Protein 3IGR (pdb70)

Sequence (358 aa):
DVSFEFEHYQVRLIKSSDAVTIANYFRNRHHLAPWEPKRSHAFFTPEGWKQRLLQLVELHKHNLAFYFVVVDKNEHKIIGTVSYSNITRFPFFHAGHVGYSLDSEYQGKGIRRAVNVTIDWFKAQNLHRRIAAYIPRNEKSAKVLAALGFVKEGEAKKYLYINGAWEDHILTSKINDDWKPDVSFEFEHYQVRLIKSSDAVTIANYFRNRHHLAPWEPKRSHAFFTPEGWKQRLLQLVELHKHNLAFYFVVVDKNEHKIIGTVSYSNIITRFPFHAGHVGYSLDSEYQGKGIRRAVNVTIDWFKAQNLHRRIAAYIPRNEKSAKVLAALGFVKEGEAKKYLYINGAWEDHILTSKINDDWKP

Structure (mmCIF, N/CA/C/O backbone):
data_3IGR
#
_entry.id   3IGR
#
_cell.length_a   63.504
_cell.length_b   107.173
_cell.length_c   145.719
_cell.angle_alpha   90.000
_cell.angle_beta   90.000
_cell.angle_gamma   90.000
#
_symmetry.space_group_name_H-M   'C 2 2 21'
#
loop_
_entity.id
_entity.type
_entity.pdbx_description
1 polymer 'Ribosomal-protein-S5-alanine N-acetyltransferase'
2 non-polymer 'SODIUM ION'
3 non-polymer GLYCEROL
4 water water
#
loop_
_atom_site.group_PDB
_atom_site.id
_atom_site.type_symbol
_atom_site.label_atom_id
_atom_site.label_alt_id
_atom_site.label_comp_id
_atom_site.label_asym_id
_atom_site.label_entity_id
_atom_site.label_seq_id
_atom_site.pdbx_PDB_ins_code
_atom_site.Cartn_x
_atom_site.Cartn_y
_atom_site.Cartn_z
_atom_site.occupancy
_atom_site.B_iso_or_equiv
_atom_site.auth_seq_id
_atom_site.auth_comp_id
_atom_site.auth_asym_id
_atom_site.auth_atom_id
_atom_site.pdbx_PDB_model_num
ATOM 1 N N . ASP A 1 2 ? 14.843 -3.507 16.191 1.00 15.47 2 ASP A N 1
ATOM 2 C CA . ASP A 1 2 ? 13.856 -2.481 16.633 1.00 15.51 2 ASP A CA 1
ATOM 3 C C . ASP A 1 2 ? 14.188 -1.062 16.156 1.00 15.28 2 ASP A C 1
ATOM 4 O O . ASP A 1 2 ? 14.953 -0.856 15.208 1.00 15.52 2 ASP A O 1
ATOM 9 N N . VAL A 1 3 ? 13.586 -0.100 16.848 1.00 14.82 3 VAL A N 1
ATOM 10 C CA . VAL A 1 3 ? 13.703 1.330 16.593 1.00 14.20 3 VAL A CA 1
ATOM 11 C C . VAL A 1 3 ? 15.100 1.829 16.909 1.00 13.95 3 VAL A C 1
ATOM 12 O O . VAL A 1 3 ? 15.643 1.527 17.973 1.00 14.0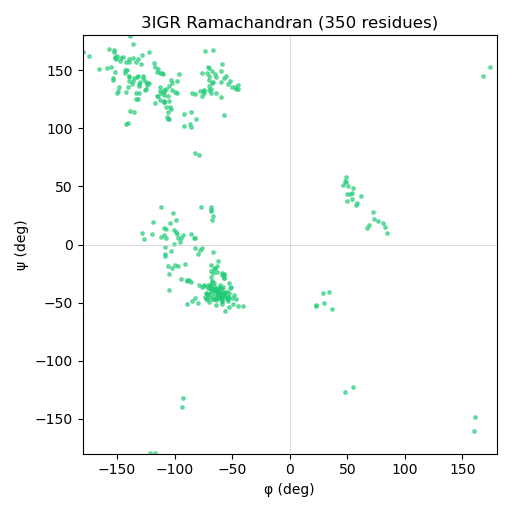0 3 VAL A O 1
ATOM 16 N N . SER A 1 4 ? 15.667 2.622 16.008 1.00 13.06 4 SER A N 1
ATOM 17 C CA . SER A 1 4 ? 17.046 3.032 16.162 1.00 12.69 4 SER A CA 1
ATOM 18 C C . SER A 1 4 ? 17.288 4.398 15.550 1.00 12.44 4 SER A C 1
ATOM 19 O O . SER A 1 4 ? 16.900 4.647 14.409 1.00 12.39 4 SER A O 1
ATOM 22 N N . PHE A 1 5 ? 17.921 5.288 16.307 1.00 11.37 5 PHE A N 1
ATOM 23 C CA . PHE A 1 5 ? 18.319 6.569 15.751 1.00 11.53 5 PHE A CA 1
ATOM 24 C C . PHE A 1 5 ? 19.813 6.791 15.917 1.00 11.31 5 PHE A C 1
ATOM 25 O O . PHE A 1 5 ? 20.396 6.494 16.961 1.00 11.01 5 PHE A O 1
ATOM 33 N N . GLU A 1 6 ? 20.437 7.308 14.870 1.00 11.60 6 GLU A N 1
ATOM 34 C CA . GLU A 1 6 ? 21.864 7.555 14.922 1.00 12.04 6 GLU A CA 1
ATOM 35 C C . GLU A 1 6 ? 22.161 9.002 14.563 1.00 12.09 6 GLU A C 1
ATOM 36 O O . GLU A 1 6 ? 21.511 9.576 13.704 1.00 11.69 6 GLU A O 1
ATOM 42 N N . PHE A 1 7 ? 23.113 9.592 15.276 1.00 11.59 7 PHE A N 1
ATOM 43 C CA . PHE A 1 7 ? 23.631 10.910 14.949 1.00 11.31 7 PHE A CA 1
ATOM 44 C C . PHE A 1 7 ? 25.042 10.947 15.502 1.00 11.22 7 PHE A C 1
ATOM 45 O O . PHE A 1 7 ? 25.308 10.375 16.571 1.00 10.17 7 PHE A O 1
ATOM 53 N N . GLU A 1 8 ? 25.929 11.610 14.763 1.00 11.17 8 GLU A N 1
ATOM 54 C CA . GLU A 1 8 ? 27.345 11.675 15.094 1.00 11.88 8 GLU A CA 1
ATOM 55 C C . GLU A 1 8 ? 27.883 10.281 15.413 1.00 11.65 8 GLU A C 1
ATOM 56 O O . GLU A 1 8 ? 27.692 9.376 14.607 1.00 11.86 8 GLU A O 1
ATOM 62 N N . HIS A 1 9 ? 28.536 10.099 16.563 1.00 11.60 9 HIS A N 1
ATOM 63 C CA . HIS A 1 9 ? 28.982 8.759 16.983 1.00 11.44 9 HIS A CA 1
ATOM 64 C C . HIS A 1 9 ? 28.076 8.112 18.055 1.00 11.29 9 HIS A C 1
ATOM 65 O O . HIS A 1 9 ? 28.513 7.263 18.842 1.00 11.57 9 HIS A O 1
ATOM 72 N N . TYR A 1 10 ? 26.806 8.507 18.054 1.00 11.18 10 TYR A N 1
ATOM 73 C CA . TYR A 1 10 ? 25.812 8.019 19.021 1.00 10.68 10 TYR A CA 1
ATOM 74 C C . TYR A 1 10 ? 24.668 7.243 18.368 1.00 11.18 10 TYR A C 1
ATOM 75 O O . TYR A 1 10 ? 24.349 7.452 17.192 1.00 10.53 10 TYR A O 1
ATOM 84 N N . GLN A 1 11 ? 24.077 6.336 19.140 1.00 10.88 11 GLN A N 1
ATOM 85 C CA . GLN A 1 11 ? 22.889 5.588 18.728 1.00 11.19 11 GLN A CA 1
ATOM 86 C C . GLN A 1 11 ? 21.868 5.595 19.866 1.00 10.67 11 GLN A C 1
ATOM 87 O O . GLN A 1 11 ? 22.222 5.319 21.011 1.00 10.31 11 GLN A O 1
ATOM 93 N N . VAL A 1 12 ? 20.622 5.937 19.542 1.00 10.08 12 VAL A N 1
ATOM 94 C CA . VAL A 1 12 ? 19.509 5.884 20.487 1.00 9.33 12 VAL A CA 1
ATOM 95 C C . VAL A 1 12 ? 18.644 4.724 20.029 1.00 9.73 12 VAL A C 1
ATOM 96 O O . VAL A 1 12 ? 18.203 4.676 18.873 1.00 10.04 12 VAL A O 1
ATOM 100 N N . ARG A 1 13 ? 18.421 3.773 20.928 1.00 9.33 13 ARG A N 1
ATOM 101 C CA . ARG A 1 13 ? 17.704 2.562 20.581 1.00 8.81 13 ARG A CA 1
ATOM 102 C C . ARG A 1 13 ? 17.033 2.048 21.824 1.00 8.41 13 ARG A C 1
ATOM 103 O O . ARG A 1 13 ? 17.330 2.509 22.925 1.00 8.66 13 ARG A O 1
ATOM 111 N N . LEU A 1 14 ? 16.117 1.103 21.652 1.00 8.01 14 LEU A N 1
ATOM 112 C CA . LEU A 1 14 ? 15.478 0.473 22.807 1.00 7.56 14 LEU A CA 1
ATOM 113 C C . LEU A 1 14 ? 16.493 -0.400 23.534 1.00 7.41 14 LEU A C 1
ATOM 114 O O . LEU A 1 14 ? 17.342 -1.031 22.909 1.00 6.80 14 LEU A O 1
ATOM 119 N N . ILE A 1 15 ? 16.418 -0.397 24.858 1.00 7.45 15 ILE A N 1
ATOM 120 C CA . ILE A 1 15 ? 17.275 -1.230 25.686 1.00 7.45 15 ILE A CA 1
ATOM 121 C C . ILE A 1 15 ? 16.929 -2.709 25.478 1.00 8.33 15 ILE A C 1
ATOM 122 O O . ILE A 1 15 ? 15.777 -3.047 25.173 1.00 8.26 15 ILE A O 1
ATOM 127 N N . LYS A 1 16 ? 17.933 -3.581 25.611 1.00 8.86 16 LYS A N 1
ATOM 128 C CA . LYS A 1 16 ? 17.769 -5.014 25.385 1.00 9.36 16 LYS A CA 1
ATOM 129 C C . LYS A 1 16 ? 18.301 -5.827 26.563 1.00 9.57 16 LYS A C 1
ATOM 130 O O . LYS A 1 16 ? 19.072 -5.323 27.380 1.00 9.44 16 LYS A O 1
ATOM 136 N N . SER A 1 17 ? 17.901 -7.094 26.629 1.00 9.76 17 SER A N 1
ATOM 137 C CA . SER A 1 17 ? 18.417 -8.018 27.635 1.00 10.38 17 SER A CA 1
ATOM 138 C C . SER A 1 17 ? 19.947 -7.993 27.727 1.00 10.44 17 SER A C 1
ATOM 139 O O . SER A 1 17 ? 20.495 -7.956 28.829 1.00 10.64 17 SER A O 1
ATOM 142 N N . SER A 1 18 ? 20.626 -7.981 26.575 1.00 10.39 18 SER A N 1
ATOM 143 C CA . SER A 1 18 ? 22.097 -7.988 26.524 1.00 10.28 18 SER A CA 1
ATOM 144 C C . SER A 1 18 ? 22.772 -6.761 27.156 1.00 10.18 18 SER A C 1
ATOM 145 O O . SER A 1 18 ? 23.984 -6.776 27.392 1.00 9.63 18 SER A O 1
ATOM 148 N N . ASP A 1 19 ? 21.994 -5.707 27.413 1.00 10.26 19 ASP A N 1
ATOM 149 C CA . ASP A 1 19 ? 22.496 -4.465 28.024 1.00 10.67 19 ASP A CA 1
ATOM 150 C C . ASP A 1 19 ? 22.633 -4.480 29.560 1.00 11.23 19 ASP A C 1
ATOM 151 O O . ASP A 1 19 ? 22.931 -3.441 30.167 1.00 11.59 19 ASP A O 1
ATOM 156 N N . ALA A 1 20 ? 22.405 -5.635 30.187 1.00 11.49 20 ALA A N 1
ATOM 157 C CA . ALA A 1 20 ? 22.314 -5.716 31.653 1.00 11.52 20 ALA A CA 1
ATOM 158 C C . ALA A 1 20 ? 23.523 -5.113 32.361 1.00 11.46 20 ALA A C 1
ATOM 159 O O . ALA A 1 20 ? 23.366 -4.342 33.306 1.00 10.67 20 ALA A O 1
ATOM 161 N N . VAL A 1 21 ? 24.722 -5.451 31.880 1.00 11.62 21 VAL A N 1
ATOM 162 C CA . VAL A 1 21 ? 25.968 -4.995 32.497 1.00 11.87 21 VAL A CA 1
ATOM 163 C C . VAL A 1 21 ? 26.211 -3.517 32.218 1.00 12.00 21 VAL A C 1
ATOM 164 O O . VAL A 1 21 ? 26.524 -2.747 33.122 1.00 12.22 21 VAL A O 1
ATOM 168 N N . THR A 1 22 ? 26.053 -3.126 30.963 1.00 12.47 22 THR A N 1
ATOM 169 C CA . THR A 1 22 ? 26.344 -1.759 30.555 1.00 12.92 22 THR A CA 1
ATOM 170 C C . THR A 1 22 ? 25.384 -0.714 31.138 1.00 12.35 22 THR A C 1
ATOM 171 O O . THR A 1 22 ? 25.820 0.373 31.515 1.00 12.61 22 THR A O 1
ATOM 175 N N . ILE A 1 23 ? 24.092 -1.029 31.224 1.00 11.19 23 ILE A N 1
ATOM 176 C CA . ILE A 1 23 ? 23.174 -0.111 31.910 1.00 10.94 23 ILE A CA 1
ATOM 177 C C . ILE A 1 23 ? 23.498 0.002 33.412 1.00 10.33 23 ILE A C 1
ATOM 178 O O . ILE A 1 23 ? 23.433 1.094 33.983 1.00 10.45 23 ILE A O 1
ATOM 183 N N . ALA A 1 24 ? 23.850 -1.121 34.032 1.00 9.96 24 ALA A N 1
ATOM 184 C CA . ALA A 1 24 ? 24.256 -1.137 35.439 1.00 10.29 24 ALA A CA 1
ATOM 185 C C . ALA A 1 24 ? 25.468 -0.230 35.648 1.00 10.44 24 ALA A C 1
ATOM 186 O O . ALA A 1 24 ? 25.453 0.625 36.538 1.00 10.19 24 ALA A O 1
ATOM 188 N N . ASN A 1 25 ? 26.506 -0.428 34.822 1.00 10.63 25 ASN A N 1
ATOM 189 C CA . ASN A 1 25 ? 27.722 0.387 34.877 1.00 10.85 25 ASN A CA 1
ATOM 190 C C . ASN A 1 25 ? 27.412 1.867 34.757 1.00 11.01 25 ASN A C 1
ATOM 191 O O . ASN A 1 25 ? 28.003 2.683 35.453 1.00 11.56 25 ASN A O 1
ATOM 196 N N . TYR A 1 26 ? 26.478 2.203 33.875 1.00 10.49 26 TYR A N 1
ATOM 197 C CA . TYR A 1 26 ? 26.097 3.590 33.653 1.00 10.05 26 TYR A CA 1
ATOM 198 C C . TYR A 1 26 ? 25.532 4.241 34.921 1.00 9.88 26 TYR A C 1
ATOM 199 O O . TYR A 1 26 ? 25.888 5.373 35.239 1.00 10.19 26 TYR A O 1
ATOM 208 N N . PHE A 1 27 ? 24.641 3.552 35.629 1.00 9.54 27 PHE A N 1
ATOM 209 C CA . PHE A 1 27 ? 24.039 4.163 36.806 1.00 9.60 27 PHE A CA 1
ATOM 210 C C . PHE A 1 27 ? 25.019 4.140 37.961 1.00 10.13 27 PHE A C 1
ATOM 211 O O . PHE A 1 27 ? 25.059 5.054 38.780 1.00 10.28 27 PHE A O 1
ATOM 227 N N . ARG A 1 29 ? 28.228 4.379 37.567 1.00 11.59 29 ARG A N 1
ATOM 228 C CA . ARG A 1 29 ? 29.173 5.436 37.184 1.00 11.80 29 ARG A CA 1
ATOM 229 C C . ARG A 1 29 ? 28.662 6.828 37.575 1.00 11.88 29 ARG A C 1
ATOM 230 O O . ARG A 1 29 ? 29.420 7.660 38.075 1.00 12.03 29 ARG A O 1
ATOM 238 N N . ASN A 1 30 ? 27.369 7.069 37.367 1.00 11.94 30 ASN A N 1
ATOM 239 C CA . ASN A 1 30 ? 26.777 8.370 37.644 1.00 11.81 30 ASN A CA 1
ATOM 240 C C . ASN A 1 30 ? 25.995 8.482 38.965 1.00 12.09 30 ASN A C 1
ATOM 241 O O . ASN A 1 30 ? 25.279 9.465 39.177 1.00 12.44 30 ASN A O 1
ATOM 246 N N . ARG A 1 31 ? 26.150 7.489 39.841 1.00 12.50 31 ARG A N 1
ATOM 247 C CA . ARG A 1 31 ? 25.496 7.449 41.170 1.00 12.55 31 ARG A CA 1
ATOM 248 C C . ARG A 1 31 ? 25.467 8.793 41.904 1.00 12.74 31 ARG A C 1
ATOM 249 O O . ARG A 1 31 ? 24.406 9.239 42.350 1.00 12.42 31 ARG A O 1
ATOM 251 N N . HIS A 1 32 ? 26.644 9.410 42.039 1.00 12.35 32 HIS A N 1
ATOM 252 C CA . HIS A 1 32 ? 26.817 10.651 42.787 1.00 11.99 32 HIS A CA 1
ATOM 253 C C . HIS A 1 32 ? 26.272 11.894 42.101 1.00 11.86 32 HIS A C 1
ATOM 254 O O . HIS A 1 32 ? 25.605 12.712 42.748 1.00 11.44 32 HIS A O 1
ATOM 261 N N . HIS A 1 33 ? 26.552 12.038 40.806 1.00 11.64 33 HIS A N 1
ATOM 262 C CA . HIS A 1 33 ? 25.989 13.127 40.003 1.00 12.03 33 HIS A CA 1
ATOM 263 C C . HIS A 1 33 ? 24.465 13.130 40.023 1.00 12.33 33 HIS A C 1
ATOM 264 O O . HIS A 1 33 ? 23.847 14.187 39.886 1.00 12.72 33 HIS A O 1
ATOM 266 N N . LEU A 1 34 ? 23.866 11.950 40.198 1.00 12.73 34 LEU A N 1
ATOM 267 C CA . LEU A 1 34 ? 22.405 11.787 40.128 1.00 13.00 34 LEU A CA 1
ATOM 268 C C . LEU A 1 34 ? 21.660 11.851 41.463 1.00 12.56 34 LEU A C 1
ATOM 269 O O . LEU A 1 34 ? 20.498 12.271 41.501 1.00 12.22 34 LEU A O 1
ATOM 274 N N . ALA A 1 35 ? 22.329 11.446 42.542 1.00 12.52 35 ALA A N 1
ATOM 275 C CA . ALA A 1 35 ? 21.721 11.411 43.891 1.00 12.41 35 ALA A CA 1
ATOM 276 C C . ALA A 1 35 ? 20.940 12.673 44.314 1.00 12.20 35 ALA A C 1
ATOM 277 O O . ALA A 1 35 ? 19.808 12.557 44.805 1.00 12.15 35 ALA A O 1
ATOM 279 N N . PRO A 1 36 ? 21.521 13.881 44.106 1.00 12.27 36 PRO A N 1
ATOM 280 C CA . PRO A 1 36 ? 20.790 15.115 44.452 1.00 12.32 36 PRO A CA 1
ATOM 281 C C . PRO A 1 36 ? 19.571 15.387 43.558 1.00 11.79 36 PRO A C 1
ATOM 282 O O . PRO A 1 36 ? 18.690 16.167 43.922 1.00 11.99 36 PRO A O 1
ATOM 286 N N . TRP A 1 37 ? 19.514 14.732 42.406 1.00 11.20 37 TRP A N 1
ATOM 287 C CA . TRP A 1 37 ? 18.505 15.046 41.399 1.00 10.22 37 TRP A CA 1
ATOM 288 C C . TRP A 1 37 ? 17.363 14.025 41.262 1.00 9.93 37 TRP A C 1
ATOM 289 O O . TRP A 1 37 ? 16.304 14.336 40.720 1.00 9.76 37 TRP A O 1
ATOM 300 N N . GLU A 1 38 ? 17.577 12.811 41.754 1.00 9.64 38 GLU A N 1
ATOM 301 C CA . GLU A 1 38 ? 16.641 11.719 41.509 1.00 9.50 38 GLU A CA 1
ATOM 302 C C . GLU A 1 38 ? 16.290 10.983 42.795 1.00 8.62 38 GLU A C 1
ATOM 303 O O . GLU A 1 38 ? 17.017 11.076 43.763 1.00 9.18 38 GLU A O 1
ATOM 309 N N . PRO A 1 39 ? 15.163 10.257 42.818 1.00 7.91 39 PRO A N 1
ATOM 310 C CA . PRO A 1 39 ? 14.828 9.535 44.052 1.00 7.87 39 PRO A CA 1
ATOM 311 C C . PRO A 1 39 ? 15.906 8.528 44.453 1.00 7.79 39 PRO A C 1
ATOM 312 O O . PRO A 1 39 ? 16.620 8.014 43.583 1.00 7.81 39 PRO A O 1
ATOM 316 N N . LYS A 1 40 ? 16.048 8.297 45.760 1.00 8.13 40 LYS A N 1
ATOM 317 C CA . LYS A 1 40 ? 16.908 7.224 46.308 1.00 8.71 40 LYS A CA 1
ATOM 318 C C . LYS A 1 40 ? 16.688 5.930 45.525 1.00 8.87 40 LYS A C 1
ATOM 319 O O . LYS A 1 40 ? 15.537 5.547 45.258 1.00 7.67 40 LYS A O 1
ATOM 325 N N . ARG A 1 41 ? 17.779 5.269 45.159 1.00 9.00 41 ARG A N 1
ATOM 326 C CA . ARG A 1 41 ? 17.688 3.960 44.508 1.00 10.17 41 ARG A CA 1
ATOM 327 C C . ARG A 1 41 ? 18.170 2.849 45.405 1.00 10.20 41 ARG A C 1
ATOM 328 O O . ARG A 1 41 ? 19.067 3.045 46.237 1.00 10.37 41 ARG A O 1
ATOM 336 N N . SER A 1 42 ? 17.546 1.684 45.253 1.00 10.23 42 SER A N 1
ATOM 337 C CA . SER A 1 42 ? 17.998 0.468 45.937 1.00 10.31 42 SER A CA 1
ATOM 338 C C . SER A 1 42 ? 19.375 0.025 45.421 1.00 9.82 42 SER A C 1
ATOM 339 O O . SER A 1 42 ? 19.853 0.514 44.377 1.00 9.06 42 SER A O 1
ATOM 342 N N . HIS A 1 43 ? 20.005 -0.910 46.136 1.00 9.54 43 HIS A N 1
ATOM 343 C CA . HIS A 1 43 ? 21.298 -1.462 45.721 1.00 9.44 43 HIS A CA 1
ATOM 344 C C . HIS A 1 43 ? 21.204 -2.181 44.373 1.00 9.66 43 HIS A C 1
ATOM 345 O O . HIS A 1 43 ? 22.084 -2.020 43.524 1.00 8.92 43 HIS A O 1
ATOM 352 N N . ALA A 1 44 ? 20.138 -2.961 44.187 1.00 10.28 44 ALA A N 1
ATOM 353 C CA . ALA A 1 44 ? 19.918 -3.770 42.974 1.00 11.35 44 ALA A CA 1
ATOM 354 C C . ALA A 1 44 ? 19.919 -2.946 41.691 1.00 11.78 44 ALA A C 1
ATOM 355 O O . ALA A 1 44 ? 20.249 -3.452 40.611 1.00 12.85 44 ALA A O 1
ATOM 357 N N . PHE A 1 45 ? 19.570 -1.671 41.821 1.00 12.18 45 PHE A N 1
ATOM 358 C CA . PHE A 1 45 ? 19.597 -0.718 40.728 1.00 12.66 45 PHE A CA 1
ATOM 359 C C . PHE A 1 45 ? 20.970 -0.544 40.078 1.00 12.76 45 PHE A C 1
ATOM 360 O O . PHE A 1 45 ? 21.065 -0.134 38.916 1.00 13.11 45 PHE A O 1
ATOM 368 N N . PHE A 1 46 ? 22.029 -0.842 40.823 1.00 12.50 46 PHE A N 1
ATOM 369 C CA . PHE A 1 46 ? 23.381 -0.589 40.363 1.00 12.66 46 PHE A CA 1
ATOM 370 C C . PHE A 1 46 ? 24.160 -1.874 40.027 1.00 12.81 46 PHE A C 1
ATOM 371 O O . PHE A 1 46 ? 25.353 -1.809 39.736 1.00 12.84 46 PHE A O 1
ATOM 379 N N . THR A 1 47 ? 23.468 -3.014 40.033 1.00 12.58 47 THR A N 1
ATOM 380 C CA . THR A 1 47 ? 24.045 -4.320 39.702 1.00 12.71 47 THR A CA 1
ATOM 3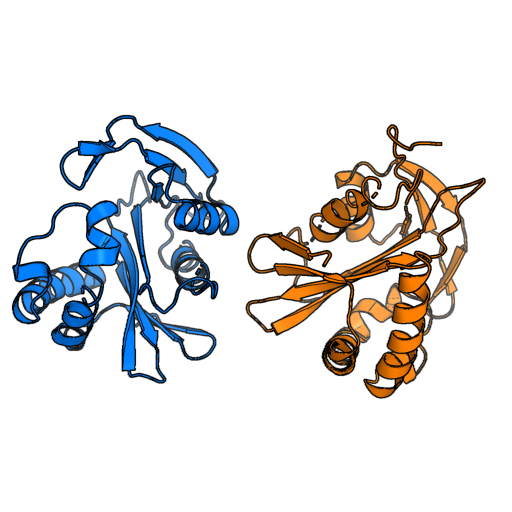81 C C . THR A 1 47 ? 23.470 -4.879 38.395 1.00 12.15 47 THR A C 1
ATOM 382 O O . THR A 1 47 ? 22.290 -4.675 38.117 1.00 11.24 47 THR A O 1
ATOM 386 N N . PRO A 1 48 ? 24.287 -5.646 37.632 1.00 12.13 48 PRO A N 1
ATOM 387 C CA . PRO A 1 48 ? 23.788 -6.355 36.448 1.00 12.14 48 PRO A CA 1
ATOM 388 C C . PRO A 1 48 ? 22.654 -7.350 36.738 1.00 12.25 48 PRO A C 1
ATOM 389 O O . PRO A 1 48 ? 21.722 -7.449 35.943 1.00 11.99 48 PRO A O 1
ATOM 393 N N . GLU A 1 49 ? 22.714 -8.065 37.865 1.00 12.71 49 GLU A N 1
ATOM 394 C CA . GLU A 1 49 ? 21.635 -9.000 38.223 1.00 13.13 49 GLU A CA 1
ATOM 395 C C . GLU A 1 49 ? 20.293 -8.306 38.444 1.00 13.08 49 GLU A C 1
ATOM 396 O O . GLU A 1 49 ? 19.252 -8.839 38.059 1.00 13.52 49 GLU A O 1
ATOM 402 N N . GLY A 1 50 ? 20.320 -7.118 39.040 1.00 12.99 50 GLY A N 1
ATOM 403 C CA . GLY A 1 50 ? 19.093 -6.334 39.254 1.00 12.86 50 GLY A CA 1
ATOM 404 C C . GLY A 1 50 ? 18.460 -5.924 37.939 1.00 12.86 50 GLY A C 1
ATOM 405 O O . GLY A 1 50 ? 17.234 -5.914 37.793 1.00 13.44 50 GLY A O 1
ATOM 406 N N . TRP A 1 51 ? 19.298 -5.588 36.968 1.00 12.49 51 TRP A N 1
ATOM 407 C CA . TRP A 1 51 ? 18.809 -5.195 35.650 1.00 12.09 51 TRP A CA 1
ATOM 408 C C . TRP A 1 51 ? 18.300 -6.353 34.788 1.00 11.71 51 TRP A C 1
ATOM 409 O O . TRP A 1 51 ? 17.322 -6.183 34.068 1.00 11.11 51 TRP A O 1
ATOM 420 N N . LYS A 1 52 ? 18.930 -7.528 34.895 1.00 11.85 52 LYS A N 1
ATOM 421 C CA . LYS A 1 52 ? 18.437 -8.734 34.222 1.00 11.49 52 LYS A CA 1
ATOM 422 C C . LYS A 1 52 ? 16.925 -8.842 34.423 1.00 11.39 52 LYS A C 1
ATOM 423 O O . LYS A 1 52 ? 16.168 -8.955 33.457 1.00 11.16 52 LYS A O 1
ATOM 425 N N . GLN A 1 53 ? 16.503 -8.776 35.685 1.00 11.09 53 GLN A N 1
ATOM 426 C CA . GLN A 1 53 ? 15.092 -8.869 36.065 1.00 10.81 53 GLN A CA 1
ATOM 427 C C . GLN A 1 53 ? 14.286 -7.703 35.512 1.00 10.22 53 GLN A C 1
ATOM 428 O O . GLN A 1 53 ? 13.255 -7.898 34.869 1.00 10.12 53 GLN A O 1
ATOM 434 N N . ARG A 1 54 ? 14.777 -6.496 35.780 1.00 9.43 54 ARG A N 1
ATOM 435 C CA . ARG A 1 54 ? 14.186 -5.255 35.310 1.00 9.25 54 ARG A CA 1
ATOM 436 C C . ARG A 1 54 ? 13.983 -5.302 33.791 1.00 9.09 54 ARG A C 1
ATOM 437 O O . ARG A 1 54 ? 12.940 -4.902 33.287 1.00 8.88 54 ARG A O 1
ATOM 445 N N . LEU A 1 55 ? 14.977 -5.833 33.077 1.00 8.92 55 LEU A N 1
ATOM 446 C CA . LEU A 1 55 ? 14.917 -5.933 31.619 1.00 8.93 55 LEU A CA 1
ATOM 447 C C . LEU A 1 55 ? 13.881 -6.939 31.131 1.00 8.85 55 LEU A C 1
ATOM 448 O O . LEU A 1 55 ? 13.215 -6.699 30.122 1.00 8.71 55 LEU A O 1
ATOM 453 N N . LEU A 1 56 ? 13.714 -8.036 31.869 1.00 8.56 56 LEU A N 1
ATOM 454 C CA . LEU A 1 56 ? 12.668 -9.008 31.557 1.00 8.68 56 LEU A CA 1
ATOM 455 C C . LEU A 1 56 ? 11.274 -8.373 31.629 1.00 8.80 56 LEU A C 1
ATOM 456 O O . LEU A 1 56 ? 10.413 -8.655 30.791 1.00 9.10 56 LEU A O 1
ATOM 461 N N . GLN A 1 57 ? 11.074 -7.475 32.593 1.00 8.68 57 GLN A N 1
ATOM 462 C CA . GLN A 1 57 ? 9.831 -6.714 32.689 1.00 8.62 57 GLN A CA 1
ATOM 463 C C . GLN A 1 57 ? 9.677 -5.681 31.561 1.00 8.54 57 GLN A C 1
ATOM 464 O O . GLN A 1 57 ? 8.606 -5.567 30.964 1.00 8.28 57 GLN A O 1
ATOM 470 N N . LEU A 1 58 ? 10.750 -4.945 31.276 1.00 8.34 58 LEU A N 1
ATOM 471 C CA . LEU A 1 58 ? 10.753 -3.936 30.212 1.00 8.07 58 LEU A CA 1
ATOM 472 C C . LEU A 1 58 ? 10.550 -4.527 28.822 1.00 8.15 58 LEU A C 1
ATOM 473 O O . LEU A 1 58 ? 9.734 -4.028 28.050 1.00 8.17 58 LEU A O 1
ATOM 478 N N . VAL A 1 59 ? 11.296 -5.583 28.509 1.00 8.58 59 VAL A N 1
ATOM 479 C CA . VAL A 1 59 ? 11.138 -6.305 27.252 1.00 8.99 59 VAL A CA 1
ATOM 480 C C . VAL A 1 59 ? 9.664 -6.657 27.050 1.00 9.26 59 VAL A C 1
ATOM 481 O O . VAL A 1 59 ? 9.145 -6.584 25.927 1.00 9.59 59 VAL A O 1
ATOM 485 N N . GLU A 1 60 ? 8.992 -6.989 28.152 1.00 9.25 60 GLU A N 1
ATOM 486 C CA . GLU A 1 60 ? 7.585 -7.374 28.126 1.00 9.31 60 GLU A CA 1
ATOM 487 C C . GLU A 1 60 ? 6.686 -6.166 27.850 1.00 9.37 60 GLU A C 1
ATOM 488 O O . GLU A 1 60 ? 5.744 -6.246 27.056 1.00 9.18 60 GLU A O 1
ATOM 494 N N . LEU A 1 61 ? 7.000 -5.039 28.487 1.00 9.55 61 LEU A N 1
ATOM 495 C CA . LEU A 1 61 ? 6.263 -3.812 28.266 1.00 9.55 61 LEU A CA 1
ATOM 496 C C . LEU A 1 61 ? 6.433 -3.320 26.824 1.00 9.79 61 LEU A C 1
ATOM 497 O O . LEU A 1 61 ? 5.466 -2.846 26.223 1.00 9.50 61 LEU A O 1
ATOM 502 N N . HIS A 1 62 ? 7.643 -3.464 26.266 1.00 10.25 62 HIS A N 1
ATOM 503 C CA . HIS A 1 62 ? 7.899 -3.109 24.853 1.00 10.70 62 HIS A CA 1
ATOM 504 C C . HIS A 1 62 ? 6.976 -3.891 23.918 1.00 10.62 62 HIS A C 1
ATOM 505 O O . HIS A 1 62 ? 6.439 -3.330 22.967 1.00 10.59 62 HIS A O 1
AT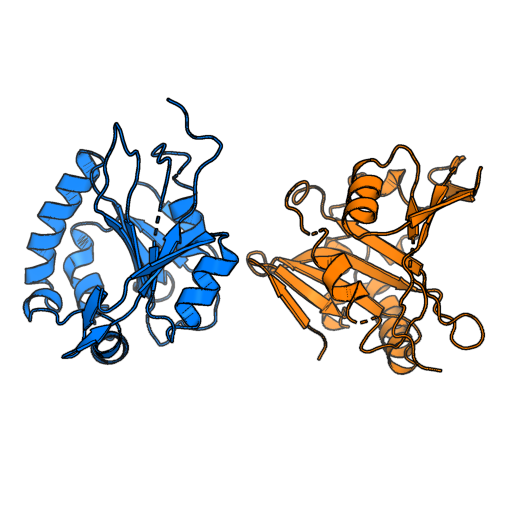OM 512 N N . LYS A 1 63 ? 6.786 -5.177 24.214 1.00 10.96 63 LYS A N 1
ATOM 513 C CA . LYS A 1 63 ? 6.017 -6.087 23.358 1.00 11.32 63 LYS A CA 1
ATOM 514 C C . LYS A 1 63 ? 4.561 -5.647 23.208 1.00 11.63 63 LYS A C 1
ATOM 515 O O . LYS A 1 63 ? 3.997 -5.716 22.118 1.00 11.76 63 LYS A O 1
ATOM 517 N N . HIS A 1 64 ? 3.970 -5.185 24.305 1.00 12.14 64 HIS A N 1
ATOM 518 C CA . HIS A 1 64 ? 2.583 -4.698 24.320 1.00 12.23 64 HIS A CA 1
ATOM 519 C C . HIS A 1 64 ? 2.479 -3.158 24.236 1.00 12.49 64 HIS A C 1
ATOM 520 O O . HIS A 1 64 ? 1.457 -2.570 24.605 1.00 12.42 64 HIS A O 1
ATOM 522 N N . ASN A 1 65 ? 3.539 -2.521 23.741 1.00 12.35 65 ASN A N 1
ATOM 523 C CA . ASN A 1 65 ? 3.593 -1.063 23.568 1.00 12.79 65 ASN A CA 1
ATOM 524 C C . ASN A 1 65 ? 3.185 -0.262 24.817 1.00 13.15 65 ASN A C 1
ATOM 525 O O . ASN A 1 65 ? 2.577 0.810 24.726 1.00 13.07 65 ASN A O 1
ATOM 530 N N . LEU A 1 66 ? 3.579 -0.785 25.975 1.00 13.21 66 LEU A N 1
ATOM 531 C CA . LEU A 1 66 ? 3.227 -0.216 27.269 1.00 13.65 66 LEU A CA 1
ATOM 532 C C . LEU A 1 66 ? 4.302 0.687 27.851 1.00 13.55 66 LEU A C 1
ATOM 533 O O . LEU A 1 66 ? 4.036 1.452 28.772 1.00 13.37 66 LEU A O 1
ATOM 538 N N . ALA A 1 67 ? 5.528 0.566 27.347 1.00 13.41 67 ALA A N 1
ATOM 539 C CA . ALA A 1 67 ? 6.647 1.361 27.851 1.00 13.39 67 ALA A CA 1
ATOM 540 C C . ALA A 1 67 ? 7.821 1.274 26.887 1.00 12.84 67 ALA A C 1
ATOM 541 O O . ALA A 1 67 ? 7.985 0.278 26.191 1.00 12.46 67 ALA A O 1
ATOM 543 N N . PHE A 1 68 ? 8.629 2.320 26.847 1.00 11.98 68 PHE A N 1
ATOM 544 C CA . PHE A 1 68 ? 9.717 2.405 25.873 1.00 12.44 68 PHE A CA 1
ATOM 545 C C . PHE A 1 68 ? 10.909 3.012 26.598 1.00 12.99 68 PHE A C 1
ATOM 546 O O . PHE A 1 68 ? 10.934 4.214 26.924 1.00 13.27 68 PHE A O 1
ATOM 554 N N . TYR A 1 69 ? 11.867 2.157 26.927 1.00 12.04 69 TYR A N 1
ATOM 555 C CA . TYR A 1 69 ? 13.019 2.609 27.670 1.00 12.38 69 TYR A CA 1
ATOM 556 C C . TYR A 1 69 ? 14.171 2.659 26.680 1.00 12.37 69 TYR A C 1
ATOM 557 O O . TYR A 1 69 ? 14.635 1.617 26.226 1.00 12.16 69 TYR A O 1
ATOM 566 N N . PHE A 1 70 ? 14.591 3.866 26.308 1.00 12.34 70 PHE A N 1
ATOM 567 C CA . PHE A 1 70 ? 15.696 4.028 25.365 1.00 12.73 70 PHE A CA 1
ATOM 568 C C . PHE A 1 70 ? 17.025 4.255 26.068 1.00 12.81 70 PHE A C 1
ATOM 569 O O . PHE A 1 70 ? 17.079 4.906 27.118 1.00 12.96 70 PHE A O 1
ATOM 577 N N . VAL A 1 71 ? 18.094 3.753 25.465 1.00 12.74 71 VAL A N 1
ATOM 578 C CA . VAL A 1 71 ? 19.459 4.108 25.891 1.00 12.71 71 VAL A CA 1
ATOM 579 C C . VAL A 1 71 ? 20.194 4.897 24.790 1.00 12.75 71 VAL A C 1
ATOM 580 O O . VAL A 1 71 ? 19.896 4.751 23.594 1.00 12.46 71 VAL A O 1
ATOM 584 N N . VAL A 1 72 ? 21.116 5.756 25.210 1.00 12.28 72 VAL A N 1
ATOM 585 C CA . VAL A 1 72 ? 21.978 6.468 24.289 1.00 12.46 72 VAL A CA 1
ATOM 586 C C . VAL A 1 72 ? 23.360 5.799 24.375 1.00 12.64 72 VAL A C 1
ATOM 587 O O . VAL A 1 72 ? 23.937 5.685 25.461 1.00 12.97 72 VAL A O 1
ATOM 591 N N . VAL A 1 73 ? 23.867 5.343 23.236 1.00 12.65 73 VAL A N 1
ATOM 592 C CA . VAL A 1 73 ? 25.127 4.614 23.203 1.00 12.77 73 VAL A CA 1
ATOM 593 C C . VAL A 1 73 ? 26.189 5.439 22.506 1.00 12.89 73 VAL A C 1
ATOM 594 O O . VAL A 1 73 ? 25.950 5.967 21.419 1.00 12.74 73 VAL A O 1
ATOM 598 N N . ASP A 1 74 ? 27.357 5.557 23.141 1.00 12.70 74 ASP A N 1
ATOM 599 C CA . ASP A 1 74 ? 28.545 6.040 22.454 1.00 12.47 74 ASP A CA 1
ATOM 600 C C . ASP A 1 74 ? 29.130 4.843 21.702 1.00 12.63 74 ASP A C 1
ATOM 601 O O . ASP A 1 74 ? 29.660 3.910 22.303 1.00 12.74 74 ASP A O 1
ATOM 606 N N . LYS A 1 75 ? 28.998 4.862 20.385 1.00 12.70 75 LYS A N 1
ATOM 607 C CA . LYS A 1 75 ? 29.477 3.763 19.551 1.00 13.19 75 LYS A CA 1
ATOM 608 C C . LYS A 1 75 ? 31.001 3.651 19.562 1.00 13.05 75 LYS A C 1
ATOM 609 O O . LYS A 1 75 ? 31.539 2.560 19.432 1.00 13.26 75 LYS A O 1
ATOM 615 N N . ASN A 1 76 ? 31.682 4.781 19.717 1.00 13.05 76 ASN A N 1
ATOM 616 C CA . ASN A 1 76 ? 33.142 4.804 19.791 1.00 13.37 76 ASN A CA 1
ATOM 617 C C . ASN A 1 76 ? 33.691 4.107 21.040 1.00 13.16 76 ASN A C 1
ATOM 618 O O . ASN A 1 76 ? 34.735 3.456 20.993 1.00 12.63 76 ASN A O 1
ATOM 623 N N . GLU A 1 77 ? 32.981 4.240 22.155 1.00 13.08 77 GLU A N 1
ATOM 624 C CA . GLU A 1 77 ? 33.449 3.655 23.408 1.00 13.13 77 GLU A CA 1
ATOM 625 C C . GLU A 1 77 ? 32.628 2.451 23.853 1.00 13.02 77 GLU A C 1
ATOM 626 O O . GLU A 1 77 ? 32.950 1.823 24.858 1.00 12.86 77 GLU A O 1
ATOM 632 N N . HIS A 1 78 ? 31.585 2.122 23.089 1.00 12.87 78 HIS A N 1
ATOM 633 C CA . HIS A 1 78 ? 30.698 0.995 23.397 1.00 13.14 78 HIS A CA 1
ATOM 634 C C . HIS A 1 78 ? 30.127 1.067 24.822 1.00 13.26 78 HIS A C 1
ATOM 635 O O . HIS A 1 78 ? 30.091 0.074 25.541 1.00 13.12 78 HIS A O 1
ATOM 642 N N . LYS A 1 79 ? 29.681 2.254 25.218 1.00 13.16 79 LYS A N 1
ATOM 643 C CA . LYS A 1 79 ? 29.165 2.460 26.559 1.00 13.47 79 LYS A CA 1
ATOM 644 C C . LYS A 1 79 ? 27.841 3.187 26.469 1.00 13.15 79 LYS A C 1
ATOM 645 O O . LYS A 1 79 ? 27.654 4.020 25.592 1.00 13.33 79 LYS A O 1
ATOM 647 N N . ILE A 1 80 ? 26.918 2.859 27.367 1.00 12.73 80 ILE A N 1
ATOM 648 C CA . ILE A 1 80 ? 25.688 3.637 27.522 1.00 11.95 80 ILE A CA 1
ATOM 649 C C . ILE A 1 80 ? 26.045 4.926 28.248 1.00 11.78 80 ILE A C 1
ATOM 650 O O . ILE A 1 80 ? 26.748 4.891 29.267 1.00 11.69 80 ILE A O 1
ATOM 655 N N . ILE A 1 81 ? 25.575 6.052 27.714 1.00 11.34 81 ILE A N 1
ATOM 656 C CA . ILE A 1 81 ? 25.893 7.373 28.264 1.00 11.47 81 ILE A CA 1
ATOM 657 C C . ILE A 1 81 ? 24.648 8.215 28.523 1.00 11.45 81 ILE A C 1
ATOM 658 O O . ILE A 1 81 ? 24.742 9.403 28.822 1.00 10.89 81 ILE A O 1
ATOM 663 N N . GLY A 1 82 ? 23.477 7.590 28.427 1.00 11.79 82 GLY A N 1
ATOM 664 C CA . GLY A 1 82 ? 22.218 8.311 28.637 1.00 12.03 82 GLY A CA 1
ATOM 665 C C . GLY A 1 82 ? 21.023 7.398 28.498 1.00 12.21 82 GLY A C 1
ATOM 666 O O . GLY A 1 82 ? 21.147 6.275 28.002 1.00 12.00 82 GLY A O 1
ATOM 667 N N . THR A 1 83 ? 19.867 7.889 28.953 1.00 11.89 83 THR A N 1
ATOM 668 C CA . THR A 1 83 ? 18.624 7.146 28.898 1.00 11.97 83 THR A CA 1
ATOM 669 C C . THR A 1 83 ? 17.494 8.125 28.593 1.00 11.91 83 THR A C 1
ATOM 670 O O . THR A 1 83 ? 17.574 9.308 28.939 1.00 11.57 83 THR A O 1
ATOM 674 N N . VAL A 1 84 ? 16.460 7.639 27.927 1.00 11.80 84 VAL A N 1
ATOM 675 C CA . VAL A 1 84 ? 15.227 8.417 27.743 1.00 12.12 84 VAL A CA 1
ATOM 676 C C . VAL A 1 84 ? 14.136 7.400 27.946 1.00 12.39 84 VAL A C 1
ATOM 677 O O . VAL A 1 84 ? 14.039 6.438 27.184 1.00 12.37 84 VAL A O 1
ATOM 681 N N . SER A 1 85 ? 13.340 7.584 28.996 1.00 12.51 85 SER A N 1
ATOM 682 C CA . SER A 1 85 ? 12.365 6.565 29.387 1.00 12.41 85 SER A CA 1
ATOM 683 C C . SER A 1 85 ? 10.954 7.110 29.272 1.00 12.18 85 SER A C 1
ATOM 684 O O . SER A 1 85 ? 10.630 8.111 29.899 1.00 12.10 85 SER A O 1
ATOM 687 N N . TYR A 1 86 ? 10.121 6.449 28.470 1.00 12.50 86 TYR A N 1
ATOM 688 C CA . TYR A 1 86 ? 8.694 6.796 28.358 1.00 12.13 86 TYR A CA 1
ATOM 689 C C . TYR A 1 86 ? 7.922 5.759 29.163 1.00 11.88 86 TYR A C 1
ATOM 690 O O . TYR A 1 86 ? 7.974 4.560 28.863 1.00 12.13 86 TYR A O 1
ATOM 699 N N . SER A 1 87 ? 7.251 6.232 30.207 1.00 11.11 87 SER A N 1
ATOM 700 C CA . SER A 1 87 ? 6.561 5.379 31.156 1.00 11.36 87 SER A CA 1
ATOM 701 C C . SER A 1 87 ? 5.196 5.957 31.481 1.00 11.19 87 SER A C 1
ATOM 702 O O . SER A 1 87 ? 4.871 7.077 31.068 1.00 10.34 87 SER A O 1
ATOM 705 N N . ASN A 1 88 ? 4.400 5.197 32.223 1.00 11.25 88 ASN A N 1
ATOM 706 C CA . ASN A 1 88 ? 3.112 5.691 32.663 1.00 12.42 88 ASN A CA 1
ATOM 707 C C . ASN A 1 88 ? 2.282 5.975 31.413 1.00 12.27 88 ASN A C 1
ATOM 708 O O . ASN A 1 88 ? 1.625 7.006 31.309 1.00 12.27 88 ASN A O 1
ATOM 713 N N . ILE A 1 89 ? 2.357 5.081 30.436 1.00 11.82 89 ILE A N 1
ATOM 714 C CA . ILE A 1 89 ? 1.650 5.291 29.194 1.00 12.08 89 ILE A CA 1
ATOM 715 C C . ILE A 1 89 ? 0.183 4.865 29.322 1.00 11.77 89 ILE A C 1
ATOM 716 O O . ILE A 1 89 ? -0.106 3.767 29.795 1.00 10.57 89 ILE A O 1
ATOM 721 N N . THR A 1 90 ? -0.726 5.759 28.917 1.00 11.22 90 THR A N 1
ATOM 722 C CA . THR A 1 90 ? -2.151 5.458 28.878 1.00 11.79 90 THR A CA 1
ATOM 723 C C . THR A 1 90 ? -2.655 5.699 27.463 1.00 11.54 90 THR A C 1
ATOM 724 O O . THR A 1 90 ? -2.265 6.670 26.818 1.00 11.25 90 THR A O 1
ATOM 728 N N . ARG A 1 91 ? -3.517 4.809 26.984 1.00 11.09 91 ARG A N 1
ATOM 729 C CA . ARG A 1 91 ? -4.129 4.967 25.686 1.00 10.94 91 ARG A CA 1
ATOM 730 C C . ARG A 1 91 ? -5.452 5.672 25.936 1.00 11.36 91 ARG A C 1
ATOM 731 O O . ARG A 1 91 ? -5.478 6.591 26.755 1.00 12.19 91 ARG A O 1
ATOM 739 N N . PHE A 1 92 ? -6.534 5.301 25.245 1.00 11.39 92 PHE A N 1
ATOM 740 C CA . PHE A 1 92 ? -7.817 5.964 25.494 1.00 11.69 92 PHE A CA 1
ATOM 741 C C . PHE A 1 92 ? -8.051 6.015 27.012 1.00 11.30 92 PHE A C 1
ATOM 742 O O . PHE A 1 92 ? -7.858 5.006 27.682 1.00 11.88 92 PHE A O 1
ATOM 750 N N . PRO A 1 93 ? -8.503 7.159 27.560 1.00 11.90 93 PRO A N 1
ATOM 751 C CA . PRO A 1 93 ? -8.907 8.399 26.895 1.00 11.86 93 PRO A CA 1
ATOM 752 C C . PRO A 1 93 ? -7.867 9.509 27.021 1.00 12.34 93 PRO A C 1
ATOM 753 O O . PRO A 1 93 ? -8.216 10.685 26.813 1.00 11.48 93 PRO A O 1
ATOM 757 N N . PHE A 1 94 ? -6.623 9.127 27.353 1.00 12.63 94 PHE A N 1
ATOM 758 C CA A PHE A 1 94 ? -5.547 10.080 27.665 0.50 12.77 94 PHE A CA 1
ATOM 759 C CA B PHE A 1 94 ? -5.548 10.088 27.683 0.50 12.77 94 PHE A CA 1
ATOM 760 C C . PHE A 1 94 ? -4.527 10.172 26.540 1.00 12.72 94 PHE A C 1
ATOM 761 O O . PHE A 1 94 ? -4.084 11.272 26.167 1.00 12.62 94 PHE A O 1
ATOM 776 N N . HIS A 1 95 ? -4.145 9.011 25.992 1.00 12.63 95 HIS A N 1
ATOM 777 C CA . HIS A 1 95 ? -3.105 8.935 24.940 1.00 11.96 95 HIS A CA 1
ATOM 778 C C . HIS A 1 95 ? -1.854 9.743 25.346 1.00 12.88 95 HIS A C 1
ATOM 779 O O . HIS A 1 95 ? -1.354 10.610 24.607 1.00 12.58 95 HIS A O 1
ATOM 786 N N . ALA A 1 96 ? -1.347 9.428 26.536 1.00 12.93 96 ALA A N 1
ATOM 787 C CA . ALA A 1 96 ? -0.289 10.227 27.166 1.00 13.19 96 ALA A CA 1
ATOM 788 C C . ALA A 1 96 ? 0.748 9.350 27.834 1.00 12.45 96 ALA A C 1
ATOM 789 O O . ALA A 1 96 ? 0.504 8.163 28.121 1.00 12.49 96 ALA A O 1
ATOM 791 N N . GLY A 1 97 ? 1.912 9.936 28.047 1.00 12.05 97 GLY A N 1
ATOM 792 C CA . GLY A 1 97 ? 2.971 9.280 28.800 1.00 12.03 97 GLY A CA 1
ATOM 793 C C . GLY A 1 97 ? 3.949 10.272 29.385 1.00 12.24 97 GLY A C 1
ATOM 794 O O . GLY A 1 97 ? 3.937 11.462 29.044 1.00 11.98 97 GLY A O 1
ATOM 795 N N . HIS A 1 98 ? 4.783 9.759 30.271 1.00 11.30 98 HIS A N 1
ATOM 796 C CA . HIS A 1 98 ? 5.789 10.532 30.962 1.00 11.96 98 HIS A CA 1
ATOM 797 C C . HIS A 1 98 ? 7.153 10.233 30.366 1.00 11.57 98 HIS A C 1
ATOM 798 O O . HIS A 1 98 ? 7.482 9.075 30.105 1.00 11.88 98 HIS A O 1
ATOM 805 N N . VAL A 1 99 ? 7.938 11.283 30.158 1.00 11.45 99 VAL A N 1
ATOM 806 C CA . VAL A 1 99 ? 9.325 11.141 29.748 1.00 11.48 99 VAL A CA 1
ATOM 807 C C . VAL A 1 99 ? 10.241 11.528 30.911 1.00 11.47 99 VAL A C 1
ATOM 808 O O . VAL A 1 99 ? 10.039 12.566 31.577 1.00 11.58 99 VAL A O 1
ATOM 812 N N . GLY A 1 100 ? 11.234 10.683 31.152 1.00 10.90 100 GLY A N 1
ATOM 813 C CA . GLY A 1 100 ? 12.322 10.986 32.105 1.00 12.00 100 GLY A CA 1
ATOM 814 C C . GLY A 1 100 ? 13.634 10.656 31.409 1.00 11.90 100 GLY A C 1
ATOM 815 O O . GLY A 1 100 ? 13.696 9.699 30.635 1.00 13.82 100 GLY A O 1
ATOM 816 N N . TYR A 1 101 ? 14.680 11.425 31.665 1.00 11.56 101 TYR A N 1
ATOM 817 C CA . TYR A 1 101 ? 15.951 11.216 30.942 1.00 11.56 101 TYR A CA 1
ATOM 818 C C . TYR A 1 101 ? 17.141 11.528 31.831 1.00 11.44 101 TYR A C 1
ATOM 819 O O . TYR A 1 101 ? 17.019 12.244 32.825 1.00 10.73 101 TYR A O 1
ATOM 828 N N . SER A 1 102 ? 18.297 11.003 31.443 1.00 11.31 102 SER A N 1
ATOM 829 C CA . SER A 1 102 ? 19.535 11.303 32.131 1.00 11.77 102 SER A CA 1
ATOM 830 C C . SER A 1 102 ? 20.679 11.209 31.136 1.00 11.78 102 SER A C 1
ATOM 831 O O . SER A 1 102 ? 20.554 10.579 30.071 1.00 11.42 102 SER A O 1
ATOM 834 N N . LEU A 1 103 ? 21.781 11.857 31.490 1.00 11.80 103 LEU A N 1
ATOM 835 C CA . LEU A 1 103 ? 22.997 11.863 30.692 1.00 11.69 103 LEU A CA 1
ATOM 836 C C . LEU A 1 103 ? 24.200 11.737 31.601 1.00 11.80 103 LEU A C 1
ATOM 837 O O . LEU A 1 103 ? 24.229 12.307 32.704 1.00 11.88 103 LEU A O 1
ATOM 842 N N . ASP A 1 104 ? 25.180 10.967 31.137 1.00 11.74 104 ASP A N 1
ATOM 843 C CA . ASP A 1 104 ? 26.472 10.842 31.795 1.00 12.11 104 ASP A CA 1
ATOM 844 C C . ASP A 1 104 ? 27.085 12.222 32.021 1.00 12.07 104 ASP A C 1
ATOM 845 O O . ASP A 1 104 ? 27.011 13.065 31.141 1.00 12.97 104 ASP A O 1
ATOM 850 N N . SER A 1 105 ? 27.678 12.459 33.195 1.00 12.15 105 SER A N 1
ATOM 851 C CA . SER A 1 105 ? 28.180 13.805 33.535 1.00 12.34 105 SER A CA 1
ATOM 852 C C . SER A 1 105 ? 29.381 14.261 32.694 1.00 12.82 105 SER A C 1
ATOM 853 O O . SER A 1 105 ? 29.619 15.459 32.552 1.00 13.09 105 SER A O 1
ATOM 856 N N . GLU A 1 106 ? 30.127 13.320 32.126 1.00 12.80 106 GLU A N 1
ATOM 857 C CA . GLU A 1 106 ? 31.251 13.682 31.248 1.00 13.42 106 GLU A CA 1
ATOM 858 C C . GLU A 1 106 ? 30.795 14.060 29.828 1.00 13.25 106 GLU A C 1
ATOM 859 O O . GLU A 1 106 ? 31.581 14.555 29.033 1.00 13.43 106 GLU A O 1
ATOM 865 N N . TYR A 1 107 ? 29.515 13.848 29.538 1.00 13.36 107 TYR A N 1
ATOM 866 C CA . TYR A 1 107 ? 28.948 14.086 28.208 1.00 13.42 107 TYR A CA 1
ATOM 867 C C . TYR A 1 107 ? 28.045 15.321 28.124 1.00 13.78 107 TYR A C 1
ATOM 868 O O . TYR A 1 107 ? 27.331 15.526 27.132 1.00 13.62 107 TYR A O 1
ATOM 877 N N . GLN A 1 108 ? 28.114 16.155 29.154 1.00 13.71 108 GLN A N 1
ATOM 878 C CA . GLN A 1 108 ? 27.309 17.363 29.247 1.00 14.09 108 GLN A CA 1
ATOM 879 C C . GLN A 1 108 ? 27.741 18.428 28.246 1.00 14.02 108 GLN A C 1
ATOM 880 O O . GLN A 1 108 ? 28.907 18.492 27.864 1.00 14.00 108 GLN A O 1
ATOM 886 N N . GLY A 1 109 ? 26.796 19.269 27.840 1.00 14.04 109 GLY A N 1
ATOM 887 C CA . GLY A 1 109 ? 27.105 20.481 27.079 1.00 14.17 109 GLY A CA 1
ATOM 888 C C . GLY A 1 109 ? 27.247 20.294 25.577 1.00 14.26 109 GLY A C 1
ATOM 889 O O . GLY A 1 109 ? 27.688 21.211 24.880 1.00 14.40 109 GLY A O 1
ATOM 890 N N . LYS A 1 110 ? 26.879 19.111 25.086 1.00 13.97 110 LYS A N 1
ATOM 891 C CA . LYS A 1 110 ? 27.034 18.762 23.677 1.00 13.91 110 LYS A CA 1
ATOM 892 C C . LYS A 1 110 ? 25.699 18.615 22.962 1.00 13.54 110 LYS A C 1
ATOM 893 O O . LYS A 1 110 ? 25.666 18.194 21.812 1.00 14.05 110 LYS A O 1
ATOM 899 N N . GLY A 1 111 ? 24.607 18.945 23.647 1.00 13.05 111 GLY A N 1
ATOM 900 C CA . GLY A 1 111 ? 23.263 18.813 23.091 1.00 12.14 111 GLY A CA 1
ATOM 901 C C . GLY A 1 111 ? 22.809 17.372 22.884 1.00 11.74 111 GLY A C 1
ATOM 902 O O . GLY A 1 111 ? 21.851 17.113 22.145 1.00 11.73 111 GLY A O 1
ATOM 903 N N . ILE A 1 112 ? 23.486 16.423 23.523 1.00 10.88 112 ILE A N 1
ATOM 904 C CA . ILE A 1 112 ? 23.170 15.015 23.282 1.00 10.70 112 ILE A CA 1
ATOM 905 C C . ILE A 1 112 ? 21.767 14.712 23.821 1.00 10.87 112 ILE A C 1
ATOM 906 O O . ILE A 1 112 ? 21.006 13.982 23.194 1.00 11.37 112 ILE A O 1
ATOM 919 N N . ARG A 1 114 ? 19.143 16.791 24.324 1.00 11.07 114 ARG A N 1
ATOM 920 C CA . ARG A 1 114 ? 18.156 17.426 23.462 1.00 11.22 114 ARG A CA 1
ATOM 921 C C . ARG A 1 114 ? 17.862 16.587 22.208 1.00 11.33 114 ARG A C 1
ATOM 922 O O . ARG A 1 114 ? 16.690 16.309 21.909 1.00 11.56 114 ARG A O 1
ATOM 930 N N . ARG A 1 115 ? 18.910 16.166 21.500 1.00 11.23 115 ARG A N 1
ATOM 931 C CA . ARG A 1 115 ? 18.741 15.324 20.305 1.00 11.68 115 ARG A CA 1
ATOM 932 C C . ARG A 1 115 ? 18.106 13.979 20.605 1.00 11.47 115 ARG A C 1
ATOM 933 O O . ARG A 1 115 ? 17.220 13.537 19.868 1.00 11.64 115 ARG A O 1
ATOM 941 N N . ALA A 1 116 ? 18.565 13.320 21.676 1.00 11.49 116 ALA A N 1
ATOM 942 C CA . ALA A 1 116 ? 18.022 12.012 22.076 1.00 11.46 116 ALA A CA 1
ATOM 943 C C . ALA A 1 116 ? 16.528 12.076 22.395 1.00 11.54 116 ALA A C 1
ATOM 944 O O . ALA A 1 116 ? 15.746 11.223 21.953 1.00 11.99 116 ALA A O 1
ATOM 946 N N . VAL A 1 117 ? 16.133 13.100 23.145 1.00 11.33 117 VAL A N 1
ATOM 947 C CA . VAL A 1 117 ? 14.737 13.280 23.551 1.00 10.56 117 VAL A CA 1
ATOM 948 C C . VAL A 1 117 ? 13.890 13.719 22.356 1.00 11.54 117 VAL A C 1
ATOM 949 O O . VAL A 1 117 ? 12.774 13.241 22.191 1.00 11.24 117 VAL A O 1
ATOM 953 N N . ASN A 1 118 ? 14.416 14.633 21.530 1.00 11.19 118 ASN A N 1
ATOM 954 C CA . ASN A 1 118 ? 13.692 15.100 20.344 1.00 11.22 118 ASN A CA 1
ATOM 955 C C . ASN A 1 118 ? 13.326 13.981 19.383 1.00 11.37 118 ASN A C 1
ATOM 956 O O . ASN A 1 118 ? 12.208 13.943 18.851 1.00 10.47 118 ASN A O 1
ATOM 961 N N . VAL A 1 119 ? 14.286 13.093 19.139 1.00 10.65 119 VAL A N 1
ATOM 962 C CA . VAL A 1 119 ? 14.105 12.087 18.111 1.00 10.72 119 VAL A CA 1
ATOM 963 C C . VAL A 1 119 ? 13.137 11.013 18.615 1.00 10.47 119 VAL A C 1
ATOM 964 O O . VAL A 1 119 ? 12.315 10.509 17.857 1.00 10.19 119 VAL A O 1
ATOM 968 N N . THR A 1 120 ? 13.207 10.712 19.905 1.00 10.39 120 THR A N 1
ATOM 969 C CA . THR A 1 120 ? 12.281 9.755 20.504 1.00 10.54 120 THR A CA 1
ATOM 970 C C . THR A 1 120 ? 10.868 10.320 20.751 1.00 10.57 120 THR A C 1
ATOM 971 O O . THR A 1 120 ? 9.898 9.596 20.579 1.00 11.46 120 THR A O 1
ATOM 975 N N . ILE A 1 121 ? 10.737 11.590 21.137 1.00 10.31 121 ILE A N 1
ATOM 976 C CA . ILE A 1 121 ? 9.409 12.219 21.229 1.00 10.41 121 ILE A CA 1
ATOM 977 C C . ILE A 1 121 ? 8.735 12.153 19.860 1.00 10.55 121 ILE A C 1
ATOM 978 O O . ILE A 1 121 ? 7.543 1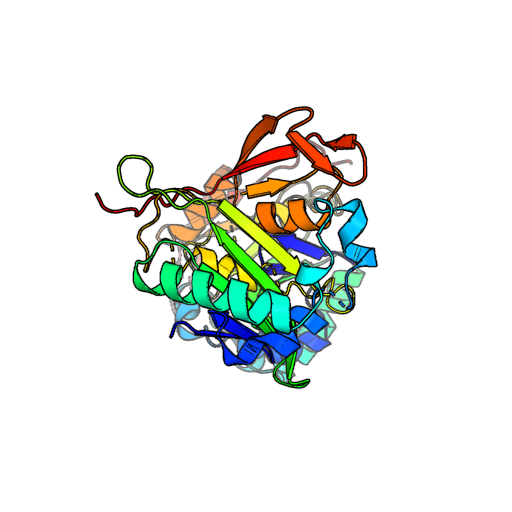1.829 19.738 1.00 10.69 121 ILE A O 1
ATOM 983 N N . ASP A 1 122 ? 9.501 12.477 18.829 1.00 9.94 122 ASP A N 1
ATOM 984 C CA . ASP A 1 122 ? 8.992 12.459 17.477 1.00 10.76 122 ASP A CA 1
ATOM 985 C C . ASP A 1 122 ? 8.446 11.081 17.107 1.00 9.97 122 ASP A C 1
ATOM 986 O O . ASP A 1 122 ? 7.394 10.957 16.450 1.00 9.57 122 ASP A O 1
ATOM 991 N N . TRP A 1 123 ? 9.182 10.050 17.513 1.00 9.06 123 TRP A N 1
ATOM 992 C CA . TRP A 1 123 ? 8.741 8.682 17.297 1.00 8.66 123 TRP A CA 1
ATOM 993 C C . TRP A 1 123 ? 7.495 8.323 18.144 1.00 7.96 123 TRP A C 1
ATOM 994 O O . TRP A 1 123 ? 6.599 7.639 17.670 1.00 7.39 123 TRP A O 1
ATOM 1013 N N . PHE A 1 125 ? 5.150 10.271 18.990 1.00 8.48 125 PHE A N 1
ATOM 1014 C CA . PHE A 1 125 ? 4.036 10.990 18.396 1.00 9.38 125 PHE A CA 1
ATOM 1015 C C . PHE A 1 125 ? 3.621 10.317 17.079 1.00 10.08 125 PHE A C 1
ATOM 1016 O O . PHE A 1 125 ? 2.435 10.005 16.861 1.00 9.98 125 PHE A O 1
ATOM 1024 N N . LYS A 1 126 ? 4.607 10.105 16.215 1.00 10.82 126 LYS A N 1
ATOM 1025 C CA . LYS A 1 126 ? 4.379 9.632 14.860 1.00 11.99 126 LYS A CA 1
ATOM 1026 C C . LYS A 1 126 ? 4.146 8.129 14.788 1.00 12.16 126 LYS A C 1
ATOM 1027 O O . LYS A 1 126 ? 3.189 7.709 14.173 1.00 12.76 126 LYS A O 1
ATOM 1033 N N . ALA A 1 127 ? 5.011 7.323 15.401 1.00 12.27 127 ALA A N 1
ATOM 1034 C CA . ALA A 1 127 ? 4.857 5.864 15.336 1.00 11.60 127 ALA A CA 1
ATOM 1035 C C . ALA A 1 127 ? 3.982 5.303 16.449 1.00 11.88 127 ALA A C 1
ATOM 1036 O O . ALA A 1 127 ? 3.328 4.294 16.251 1.00 12.31 127 ALA A O 1
ATOM 1038 N N . GLN A 1 128 ? 3.971 5.927 17.622 1.00 11.43 128 GLN A N 1
ATOM 1039 C CA . GLN A 1 128 ? 3.104 5.438 18.703 1.00 11.22 128 GLN A CA 1
ATOM 1040 C C . GLN A 1 128 ? 1.814 6.231 18.884 1.00 11.15 128 GLN A C 1
ATOM 1041 O O . GLN A 1 128 ? 1.016 5.894 19.745 1.00 11.32 128 GLN A O 1
ATOM 1047 N N . ASN A 1 129 ? 1.599 7.261 18.068 1.00 11.08 129 ASN A N 1
ATOM 1048 C CA . ASN A 1 129 ? 0.358 8.046 18.128 1.00 11.41 129 ASN A CA 1
ATOM 1049 C C . ASN A 1 129 ? -0.006 8.498 19.556 1.00 11.31 129 ASN A C 1
ATOM 1050 O O . ASN A 1 129 ? -1.156 8.407 19.979 1.00 11.76 129 ASN A O 1
ATOM 1055 N N . LEU A 1 130 ? 0.983 8.963 20.319 1.00 11.29 130 LEU A N 1
ATOM 1056 C CA . LEU A 1 130 ? 0.655 9.600 21.589 1.00 11.06 130 LEU A CA 1
ATOM 1057 C C . LEU A 1 130 ? 0.122 10.985 21.297 1.00 10.87 130 LEU A C 1
ATOM 1058 O O . LEU A 1 130 ? 0.531 11.619 20.324 1.00 11.50 130 LEU A O 1
ATOM 1063 N N . HIS A 1 131 ? -0.804 11.446 22.128 1.00 10.24 131 HIS A N 1
ATOM 1064 C CA . HIS A 1 131 ? -1.336 12.803 22.027 1.00 9.27 131 HIS A CA 1
ATOM 1065 C C . HIS A 1 131 ? -0.516 13.804 22.851 1.00 9.51 131 HIS A C 1
ATOM 1066 O O . HIS A 1 131 ? -0.419 14.973 22.481 1.00 8.21 131 HIS A O 1
ATOM 1073 N N . ARG A 1 132 ? 0.064 13.326 23.954 1.00 9.71 132 ARG A N 1
ATOM 1074 C CA A ARG A 1 132 ? 0.644 14.195 25.000 0.50 9.51 132 ARG A CA 1
ATOM 1075 C CA B ARG A 1 132 ? 0.702 14.213 24.916 0.50 9.74 132 ARG A CA 1
ATOM 1076 C C . ARG A 1 132 ? 1.844 13.509 25.639 1.00 9.35 132 ARG A C 1
ATOM 1077 O O . ARG A 1 132 ? 1.765 12.317 25.969 1.00 10.00 132 ARG A O 1
ATOM 1092 N N . ILE A 1 133 ? 2.942 14.243 25.813 1.00 8.95 133 ILE A N 1
ATOM 1093 C CA . ILE A 1 133 ? 4.101 13.752 26.566 1.00 8.09 133 ILE A CA 1
ATOM 1094 C C . ILE A 1 133 ? 4.300 14.757 27.691 1.00 8.49 133 ILE A C 1
ATOM 1095 O O . ILE A 1 133 ? 4.371 15.984 27.427 1.00 7.87 133 ILE A O 1
ATOM 1113 N N . ALA A 1 135 ? 6.506 16.046 31.110 1.00 5.55 135 ALA A N 1
ATOM 1114 C CA . ALA A 1 135 ? 7.817 16.108 31.748 1.00 6.43 135 ALA A CA 1
ATOM 1115 C C . ALA A 1 135 ? 7.705 17.066 32.919 1.00 7.35 135 ALA A C 1
ATOM 1116 O O . ALA A 1 135 ? 6.936 18.038 32.851 1.00 7.65 135 ALA A O 1
ATOM 1118 N N . ALA A 1 136 ? 8.440 16.767 33.991 1.00 6.95 136 ALA A N 1
ATOM 1119 C CA . ALA A 1 136 ? 8.446 17.563 35.208 1.00 7.75 136 ALA A CA 1
ATOM 1120 C C . ALA A 1 136 ? 9.897 17.706 35.679 1.00 8.61 136 ALA A C 1
ATOM 1121 O O . ALA A 1 136 ? 10.662 16.745 35.640 1.00 8.44 136 ALA A O 1
ATOM 1123 N N . TYR A 1 137 ? 10.268 18.897 36.126 1.00 9.12 137 TYR A N 1
ATOM 1124 C CA . TYR A 1 137 ? 11.656 19.164 36.511 1.00 9.45 137 TYR A CA 1
ATOM 1125 C C . TYR A 1 137 ? 11.727 20.092 37.712 1.00 9.96 137 TYR A C 1
ATOM 1126 O O . TYR A 1 137 ? 10.869 20.978 37.889 1.00 8.74 137 TYR A O 1
ATOM 1135 N N . ILE A 1 138 ? 12.751 19.886 38.538 1.00 10.62 138 ILE A N 1
ATOM 1136 C CA . ILE A 1 138 ? 12.999 20.760 39.679 1.00 10.50 138 ILE A CA 1
ATOM 1137 C C . ILE A 1 138 ? 13.438 22.137 39.115 1.00 10.40 138 ILE A C 1
ATOM 1138 O O . ILE A 1 138 ? 14.326 22.195 38.258 1.00 9.08 138 ILE A O 1
ATOM 1143 N N . PRO A 1 139 ? 12.829 23.240 39.590 1.00 10.16 139 PRO A N 1
ATOM 1144 C CA . PRO A 1 139 ? 13.124 24.532 38.956 1.00 10.31 139 PRO A CA 1
ATOM 1145 C C . PRO A 1 139 ? 14.614 24.872 38.859 1.00 10.49 139 PRO A C 1
ATOM 1146 O O . PRO A 1 139 ? 15.017 25.510 37.893 1.00 10.57 139 PRO A O 1
ATOM 1150 N N . ARG A 1 140 ? 15.432 24.456 39.821 1.00 9.41 140 ARG A N 1
ATOM 1151 C CA . ARG A 1 140 ? 16.842 24.835 39.761 1.00 9.46 140 ARG A CA 1
ATOM 1152 C C . ARG A 1 140 ? 17.676 23.935 38.835 1.00 9.15 140 ARG A C 1
ATOM 1153 O O . ARG A 1 140 ? 18.864 24.170 38.650 1.00 8.40 140 ARG A O 1
ATOM 1161 N N . ASN A 1 141 ? 17.047 22.909 38.260 1.00 8.79 141 ASN A N 1
ATOM 1162 C CA . ASN A 1 141 ? 17.678 22.109 37.208 1.00 8.94 141 ASN A CA 1
ATOM 1163 C C . ASN A 1 141 ? 17.617 22.845 35.860 1.00 8.84 141 ASN A C 1
ATOM 1164 O O . ASN A 1 141 ? 16.782 22.536 34.999 1.00 9.39 141 ASN A O 1
ATOM 1169 N N . GLU A 1 142 ? 18.487 23.834 35.699 1.00 9.04 142 GLU A N 1
ATOM 1170 C CA . GLU A 1 142 ? 18.541 24.661 34.491 1.00 8.82 142 GLU A CA 1
ATOM 1171 C C . GLU A 1 142 ? 18.841 23.849 33.218 1.00 8.78 142 GLU A C 1
ATOM 1172 O O . GLU A 1 142 ? 18.316 24.157 32.147 1.00 8.90 142 GLU A O 1
ATOM 1174 N N . LYS A 1 143 ? 19.670 22.814 33.338 1.00 8.96 143 LYS A N 1
ATOM 1175 C CA . LYS A 1 143 ? 20.050 21.998 32.183 1.00 9.23 143 LYS A CA 1
ATOM 1176 C C . LYS A 1 143 ? 18.829 21.286 31.612 1.00 9.45 143 LYS A C 1
ATOM 1177 O O . LYS A 1 143 ? 18.600 21.287 30.393 1.00 9.29 143 LYS A O 1
ATOM 1183 N N . SER A 1 144 ? 18.036 20.699 32.509 1.00 9.25 144 SER A N 1
ATOM 1184 C CA . SER A 1 144 ? 16.799 20.069 32.136 1.00 9.07 144 SER A CA 1
ATOM 1185 C C . SER A 1 144 ? 15.769 21.067 31.598 1.00 9.09 144 SER A C 1
ATOM 1186 O O . SER A 1 144 ? 15.078 20.769 30.627 1.00 9.06 144 SER A O 1
ATOM 1189 N N . ALA A 1 145 ? 15.652 22.233 32.230 1.00 8.84 145 ALA A N 1
ATOM 1190 C CA . ALA A 1 145 ? 14.710 23.260 31.764 1.00 8.96 145 ALA A CA 1
ATOM 1191 C C . ALA A 1 145 ? 15.017 23.640 30.312 1.00 8.85 145 ALA A C 1
ATOM 1192 O O . ALA A 1 145 ? 14.106 23.756 29.498 1.00 8.50 145 ALA A O 1
ATOM 1194 N N . LYS A 1 146 ? 16.300 23.817 30.002 1.00 8.79 146 LYS A N 1
ATOM 1195 C CA . LYS A 1 146 ? 16.715 24.247 28.661 1.00 9.34 146 LYS A CA 1
ATOM 1196 C C . LYS A 1 146 ? 16.451 23.205 27.588 1.00 9.12 146 LYS A C 1
ATOM 1197 O O . LYS A 1 146 ? 16.048 23.547 26.478 1.00 9.19 146 LYS A O 1
ATOM 1203 N N . VAL A 1 147 ? 16.646 21.936 27.931 1.00 8.88 147 VAL A N 1
ATOM 1204 C CA . VAL A 1 147 ? 16.291 20.850 27.043 1.00 8.97 147 VAL A CA 1
ATOM 1205 C C . VAL A 1 147 ? 14.808 20.961 26.675 1.00 9.05 147 VAL A C 1
ATOM 1206 O O . VAL A 1 147 ? 14.466 21.052 25.497 1.00 8.47 147 VAL A O 1
ATOM 1210 N N . LEU A 1 148 ? 13.946 20.968 27.690 1.00 9.03 148 LEU A N 1
ATOM 1211 C CA . LEU A 1 148 ? 12.497 21.008 27.486 1.00 9.28 148 LEU A CA 1
ATOM 1212 C C . LEU A 1 148 ? 12.060 22.239 26.697 1.00 9.44 148 LEU A C 1
ATOM 1213 O O . LEU A 1 148 ? 11.245 22.130 25.778 1.00 9.50 148 LEU A O 1
ATOM 1218 N N . ALA A 1 149 ? 12.614 23.400 27.037 1.00 10.16 149 ALA A N 1
ATOM 1219 C CA . ALA A 1 149 ? 12.301 24.624 26.305 1.00 10.02 149 ALA A CA 1
ATOM 1220 C C . ALA A 1 149 ? 12.689 24.485 24.835 1.00 10.73 149 ALA A C 1
ATOM 1221 O O . ALA A 1 149 ? 11.933 24.889 23.937 1.00 10.61 149 ALA A O 1
ATOM 1223 N N . ALA A 1 150 ? 13.858 23.900 24.581 1.00 10.66 150 ALA A N 1
ATOM 1224 C CA . ALA A 1 150 ? 14.368 23.795 23.214 1.00 11.33 150 ALA A CA 1
ATOM 1225 C C . ALA A 1 150 ? 13.494 22.870 22.354 1.00 11.93 150 ALA A C 1
ATOM 1226 O O . ALA A 1 150 ? 13.463 22.997 21.117 1.00 11.58 150 ALA A O 1
ATOM 1228 N N . LEU A 1 151 ? 12.787 21.958 23.018 1.00 11.87 151 LEU A N 1
ATOM 1229 C CA . LEU A 1 151 ? 11.964 20.960 22.349 1.00 12.45 151 LEU A CA 1
ATOM 1230 C C . LEU A 1 151 ? 10.502 21.358 22.272 1.00 12.83 151 LEU A C 1
ATOM 1231 O O . LEU A 1 151 ? 9.657 20.576 21.822 1.00 13.15 151 LEU A O 1
ATOM 1236 N N . GLY A 1 152 ? 10.210 22.578 22.708 1.00 13.01 152 GLY A N 1
ATOM 1237 C CA . GLY A 1 152 ? 8.868 23.127 22.628 1.00 13.17 152 GLY A CA 1
ATOM 1238 C C . GLY A 1 152 ? 7.854 22.639 23.646 1.00 13.40 152 GLY A C 1
ATOM 1239 O O . GLY A 1 152 ? 6.659 22.741 23.389 1.00 13.34 152 GLY A O 1
ATOM 1240 N N . PHE A 1 153 ? 8.313 22.089 24.780 1.00 13.00 153 PHE A N 1
ATOM 1241 C CA . PHE A 1 153 ? 7.421 21.766 25.915 1.00 12.72 153 PHE A CA 1
ATOM 1242 C C . PHE A 1 153 ? 6.901 23.051 26.528 1.00 12.94 153 PHE A C 1
ATOM 1243 O O . PHE A 1 153 ? 7.637 24.020 26.636 1.00 12.36 153 PHE A O 1
ATOM 1251 N N . VAL A 1 154 ? 5.620 23.063 26.883 1.00 12.42 154 VAL A N 1
ATOM 1252 C CA . VAL A 1 154 ? 4.971 24.263 27.401 1.00 12.35 154 VAL A CA 1
ATOM 1253 C C . VAL A 1 154 ? 4.701 24.049 28.889 1.00 12.54 154 VAL A C 1
ATOM 1254 O O . VAL A 1 154 ? 4.138 23.013 29.277 1.00 12.07 154 VAL A O 1
ATOM 1258 N N . LYS A 1 155 ? 5.120 25.004 29.717 1.00 11.68 155 LYS A N 1
ATOM 1259 C CA . LYS A 1 155 ? 4.828 24.963 31.150 1.00 11.66 155 LYS A CA 1
ATOM 1260 C C . LYS A 1 155 ? 3.309 24.964 31.394 1.00 11.37 155 LYS A C 1
ATOM 1261 O O . LYS A 1 155 ? 2.602 25.838 30.902 1.00 11.56 155 LYS A O 1
ATOM 1267 N N . GLU A 1 156 ? 2.826 23.989 32.160 1.00 10.65 156 GLU A N 1
ATOM 1268 C CA . GLU A 1 156 ? 1.409 23.892 32.515 1.00 10.94 156 GLU A CA 1
ATOM 1269 C C . GLU A 1 156 ? 1.114 24.369 33.925 1.00 10.82 156 GLU A C 1
ATOM 1270 O O . GLU A 1 156 ? -0.034 24.661 34.251 1.00 11.04 156 GLU A O 1
ATOM 1276 N N . GLY A 1 157 ? 2.156 24.403 34.763 1.00 10.68 157 GLY A N 1
ATOM 1277 C CA . GLY A 1 157 ? 2.028 24.798 36.163 1.00 10.29 157 GLY A CA 1
ATOM 1278 C C . GLY A 1 157 ? 3.174 24.333 37.037 1.00 9.70 157 GLY A C 1
ATOM 1279 O O . GLY A 1 157 ? 4.268 24.023 36.563 1.00 9.09 157 GLY A O 1
ATOM 1280 N N . GLU A 1 158 ? 2.915 24.307 38.330 1.00 10.18 158 GLU A N 1
ATOM 1281 C CA . GLU A 1 158 ? 3.918 23.904 39.288 1.00 11.10 158 GLU A CA 1
ATOM 1282 C C . GLU A 1 158 ? 3.278 23.094 40.393 1.00 11.14 158 GLU A C 1
ATOM 1283 O O . GLU A 1 158 ? 2.238 23.485 40.968 1.00 10.26 158 GLU A O 1
ATOM 1289 N N . ALA A 1 159 ? 3.893 21.955 40.673 1.00 11.10 159 ALA A N 1
ATOM 1290 C CA . ALA A 1 159 ? 3.456 21.103 41.759 1.00 11.84 159 ALA A CA 1
ATOM 1291 C C . ALA A 1 159 ? 4.421 21.240 42.934 1.00 12.15 159 ALA A C 1
ATOM 1292 O O . ALA A 1 159 ? 5.573 20.792 42.872 1.00 12.17 159 ALA A O 1
ATOM 1294 N N . LYS A 1 160 ? 3.967 21.909 43.992 1.00 11.90 160 LYS A N 1
ATOM 1295 C CA . LYS A 1 160 ? 4.801 22.051 45.185 1.00 12.20 160 LYS A CA 1
ATOM 1296 C C . LYS A 1 160 ? 5.058 20.677 45.818 1.00 11.35 160 LYS A C 1
ATOM 1297 O O . LYS A 1 160 ? 4.169 19.810 45.813 1.00 10.00 160 LYS A O 1
ATOM 1303 N N . LYS A 1 161 ? 6.267 20.494 46.361 1.00 11.25 161 LYS A N 1
ATOM 1304 C CA . LYS A 1 161 ? 6.578 19.327 47.205 1.00 10.93 161 LYS A CA 1
ATOM 1305 C C . LYS A 1 161 ? 6.111 18.039 46.511 1.00 11.33 161 LYS A C 1
ATOM 1306 O O . LYS A 1 161 ? 5.314 17.262 47.033 1.00 9.86 161 LYS A O 1
ATOM 1312 N N . TYR A 1 162 ? 6.644 17.840 45.312 1.00 11.63 162 TYR A N 1
ATOM 1313 C CA . TYR A 1 162 ? 6.097 16.895 44.381 1.00 11.96 162 TYR A CA 1
ATOM 1314 C C . TYR A 1 162 ? 6.681 15.487 44.547 1.00 12.17 162 TYR A C 1
ATOM 1315 O O . TYR A 1 162 ? 5.937 14.516 44.653 1.00 11.93 162 TYR A O 1
ATOM 1324 N N . LEU A 1 163 ? 8.009 15.401 44.560 1.00 12.31 163 LEU A N 1
ATOM 1325 C CA . LEU A 1 163 ? 8.745 14.152 44.669 1.00 12.96 163 LEU A CA 1
ATOM 1326 C C . LEU A 1 163 ? 9.758 14.226 45.795 1.00 12.52 163 LEU A C 1
ATOM 1327 O O . LEU A 1 163 ? 10.362 15.282 46.042 1.00 12.47 163 LEU A O 1
ATOM 1332 N N . TYR A 1 164 ? 9.951 13.098 46.462 1.00 12.07 164 TYR A N 1
ATOM 1333 C CA . TYR A 1 164 ? 10.834 13.050 47.629 1.00 12.12 164 TYR A CA 1
ATOM 1334 C C . TYR A 1 164 ? 12.210 12.668 47.135 1.00 11.89 164 TYR A C 1
ATOM 1335 O O . TYR A 1 164 ? 12.415 11.580 46.614 1.00 11.16 164 TYR A O 1
ATOM 1344 N N . ILE A 1 165 ? 13.134 13.613 47.226 1.00 12.27 165 ILE A N 1
ATOM 1345 C CA . ILE A 1 165 ? 14.444 13.457 46.633 1.00 12.49 165 ILE A CA 1
ATOM 1346 C C . ILE A 1 165 ? 15.501 13.833 47.660 1.00 12.61 165 ILE A C 1
ATOM 1347 O O . ILE A 1 165 ? 15.449 14.930 48.215 1.00 12.21 165 ILE A O 1
ATOM 1352 N N . ASN A 1 166 ? 16.454 12.927 47.922 1.00 12.47 166 ASN A N 1
ATOM 1353 C CA . ASN A 1 166 ? 17.600 13.261 48.785 1.00 12.71 166 ASN A CA 1
ATOM 1354 C C . ASN A 1 166 ? 17.121 13.849 50.126 1.00 12.29 166 ASN A C 1
ATOM 1355 O O . ASN A 1 166 ? 17.633 14.860 50.575 1.00 12.48 166 ASN A O 1
ATOM 1360 N N . GLY A 1 167 ? 16.087 13.240 50.712 1.00 12.60 167 GLY A N 1
ATOM 1361 C CA . GLY A 1 167 ? 15.616 13.605 52.052 1.00 12.41 167 GLY A CA 1
ATOM 1362 C C . GLY A 1 167 ? 14.680 14.802 52.176 1.00 12.57 167 GLY A C 1
ATOM 1363 O O . GLY A 1 167 ? 14.493 15.316 53.286 1.00 12.10 167 GLY A O 1
ATOM 1364 N N . ALA A 1 168 ? 14.103 15.253 51.062 1.00 12.04 168 ALA A N 1
ATOM 1365 C CA . ALA A 1 168 ? 13.134 16.371 51.075 1.00 12.19 168 ALA A CA 1
ATOM 1366 C C . ALA A 1 168 ? 12.175 16.349 49.881 1.00 12.13 168 ALA A C 1
ATOM 1367 O O . ALA A 1 168 ? 12.522 15.862 48.804 1.00 11.80 168 ALA A O 1
ATOM 1369 N N . TRP A 1 169 ? 10.979 16.905 50.072 1.00 12.25 169 TRP A N 1
ATOM 1370 C CA . TRP A 1 169 ? 10.028 17.081 48.981 1.00 11.91 169 TRP A CA 1
ATOM 1371 C C . TRP A 1 169 ? 10.480 18.228 48.075 1.00 12.39 169 TRP A C 1
ATOM 1372 O O . TRP A 1 169 ? 10.826 19.318 48.566 1.00 11.58 169 TRP A O 1
ATOM 1383 N N . GLU A 1 170 ? 10.510 17.986 46.767 1.00 10.93 170 GLU A N 1
ATOM 1384 C CA . GLU A 1 170 ? 11.007 19.003 45.840 1.00 11.85 170 GLU A CA 1
ATOM 1385 C C . GLU A 1 170 ? 9.887 19.500 44.924 1.00 11.73 170 GLU A C 1
ATOM 1386 O O . GLU A 1 170 ? 9.155 18.701 44.349 1.00 12.18 170 GLU A O 1
ATOM 1392 N N . ASP A 1 171 ? 9.711 20.812 44.873 1.00 11.76 171 ASP A N 1
ATOM 1393 C CA . ASP A 1 171 ? 8.828 21.457 43.912 1.00 11.51 171 ASP A CA 1
ATOM 1394 C C . ASP A 1 171 ? 9.237 21.025 42.480 1.00 12.08 171 ASP A C 1
ATOM 1395 O O . ASP A 1 171 ? 10.424 20.804 42.208 1.00 11.52 171 ASP A O 1
ATOM 1400 N N . HIS A 1 172 ? 8.258 20.874 41.580 1.00 11.57 172 HIS A N 1
ATOM 1401 C CA . HIS A 1 172 ? 8.542 20.590 40.174 1.00 12.13 172 HIS A CA 1
ATOM 1402 C C . HIS A 1 172 ? 7.676 21.420 39.266 1.00 12.72 172 HIS A C 1
ATOM 1403 O O . HIS A 1 172 ? 6.478 21.605 39.543 1.00 12.86 172 HIS A O 1
ATOM 1410 N N . ILE A 1 173 ? 8.274 21.890 38.173 1.00 12.00 173 ILE A N 1
ATOM 1411 C CA . ILE A 1 173 ? 7.536 22.527 37.095 1.00 12.03 173 ILE A CA 1
ATOM 1412 C C . ILE A 1 173 ? 6.875 21.447 36.258 1.00 11.77 173 ILE A C 1
ATOM 1413 O O . ILE A 1 173 ? 7.517 20.468 35.909 1.00 13.10 173 ILE A O 1
ATOM 1418 N N . LEU A 1 174 ? 5.597 21.603 35.953 1.00 11.93 174 LEU A N 1
ATOM 1419 C CA . LEU A 1 174 ? 4.920 20.636 35.088 1.00 12.67 174 LEU A CA 1
ATOM 1420 C C . LEU A 1 174 ? 4.902 21.187 33.670 1.00 12.44 174 LEU A C 1
ATOM 1421 O O . LEU A 1 174 ? 4.531 22.343 33.445 1.00 12.29 174 LEU A O 1
ATOM 1426 N N . THR A 1 175 ? 5.312 20.364 32.721 1.00 12.20 175 THR A N 1
ATOM 1427 C CA . THR A 1 175 ? 5.341 20.780 31.322 1.00 13.10 175 THR A CA 1
ATOM 1428 C C . THR A 1 175 ? 4.798 19.683 30.427 1.00 12.94 175 THR A C 1
ATOM 1429 O O . THR A 1 175 ? 4.739 18.500 30.825 1.00 12.38 175 THR A O 1
ATOM 1433 N N . SER A 1 176 ? 4.391 20.055 29.215 1.00 12.71 176 SER A N 1
ATOM 1434 C CA . SER A 1 176 ? 3.955 19.040 28.274 1.00 13.10 176 SER A CA 1
ATOM 1435 C C . SER A 1 176 ? 4.190 19.462 26.835 1.00 12.74 176 SER A C 1
ATOM 1436 O O . SER A 1 176 ? 4.376 20.639 26.538 1.00 12.38 176 SER A O 1
ATOM 1439 N N . LYS A 1 177 ? 4.213 18.478 25.949 1.00 12.33 177 LYS A N 1
ATOM 1440 C CA . LYS A 1 177 ? 4.154 18.729 24.529 1.00 11.99 177 LYS A CA 1
ATOM 1441 C C . LYS A 1 177 ? 2.980 17.919 23.968 1.00 11.87 177 LYS A C 1
ATOM 1442 O O . LYS A 1 177 ? 2.830 16.740 24.295 1.00 10.87 177 LYS A O 1
ATOM 1448 N N . ILE A 1 178 ? 2.167 18.580 23.137 1.00 11.23 178 ILE A N 1
ATOM 1449 C CA . ILE A 1 178 ? 0.916 18.024 22.599 1.00 11.76 178 ILE A CA 1
ATOM 1450 C C . ILE A 1 178 ? 1.095 17.831 21.100 1.00 11.53 178 ILE A C 1
ATOM 1451 O O . ILE A 1 178 ? 1.563 18.725 20.391 1.00 9.90 178 ILE A O 1
ATOM 1456 N N . ASN A 1 179 ? 0.720 16.649 20.632 1.00 11.45 179 ASN A N 1
ATOM 1457 C CA . ASN A 1 179 ? 0.818 16.299 19.235 1.00 11.31 179 ASN A CA 1
ATOM 1458 C C . ASN A 1 179 ? -0.446 16.751 18.510 1.00 11.48 179 ASN A C 1
ATOM 1459 O O . ASN A 1 179 ? -1.482 16.097 18.638 1.00 10.58 179 ASN A O 1
ATOM 1464 N N . ASP A 1 180 ? -0.358 17.852 17.756 1.00 10.78 180 ASP A N 1
ATOM 1465 C CA . ASP A 1 180 ? -1.517 18.419 17.031 1.00 12.51 180 ASP A CA 1
ATOM 1466 C C . ASP A 1 180 ? -2.030 17.490 15.929 1.00 12.44 180 ASP A C 1
ATOM 1467 O O . ASP A 1 180 ? -3.176 17.608 15.498 1.00 12.84 180 ASP A O 1
ATOM 1472 N N . ASP A 1 181 ? -1.170 16.575 15.489 1.00 12.52 181 ASP A N 1
ATOM 1473 C CA . ASP A 1 181 ? -1.488 15.655 14.414 1.00 12.36 181 ASP A CA 1
ATOM 1474 C C . ASP A 1 181 ? -1.943 14.298 14.897 1.00 12.05 181 ASP A C 1
ATOM 1475 O O . ASP A 1 181 ? -2.050 13.372 14.091 1.00 12.03 181 ASP A O 1
ATOM 1480 N N . TRP A 1 182 ? -2.181 14.169 16.201 1.00 12.24 182 TRP A N 1
ATOM 1481 C CA . TRP A 1 182 ? -2.715 12.938 16.772 1.00 11.82 182 TRP A CA 1
ATOM 1482 C C . TRP A 1 182 ? -3.981 12.546 15.994 1.00 11.99 182 TRP A C 1
ATOM 1483 O O . TRP A 1 182 ? -4.768 13.413 15.581 1.00 11.01 182 TRP A O 1
ATOM 1494 N N . LYS A 1 183 ? -4.136 11.250 15.753 1.00 11.98 183 LYS A N 1
ATOM 1495 C CA . LYS A 1 183 ? -5.304 10.724 15.053 1.00 13.00 183 LYS A CA 1
ATOM 1496 C C . LYS A 1 183 ? -6.180 9.862 15.973 1.00 12.39 183 LYS A C 1
ATOM 1497 O O . LYS A 1 183 ? -5.671 8.924 16.569 1.00 12.96 183 LYS A O 1
ATOM 1503 N N . PRO A 1 184 ? -7.483 10.189 16.101 1.00 12.25 184 PRO A N 1
ATOM 1504 C CA . PRO A 1 184 ? -8.428 9.403 16.908 1.00 11.66 184 PRO A CA 1
ATOM 1505 C C . PRO A 1 184 ? -8.645 8.000 16.333 1.00 10.68 184 PRO A C 1
ATOM 1506 O O . PRO A 1 184 ? -8.623 7.883 15.093 1.00 10.85 184 PRO A O 1
ATOM 1510 N N . ASP B 1 2 ? 31.703 36.761 21.950 1.00 16.10 2 ASP B N 1
ATOM 1511 C CA . ASP B 1 2 ? 31.164 37.393 20.708 1.00 15.94 2 ASP B CA 1
ATOM 1512 C C . ASP B 1 2 ? 29.678 37.076 20.435 1.00 15.33 2 ASP B C 1
ATOM 1513 O O . ASP B 1 2 ? 29.109 36.114 20.979 1.00 15.50 2 ASP B O 1
ATOM 1518 N N . VAL B 1 3 ? 29.077 37.891 19.570 1.00 14.22 3 VAL B N 1
ATOM 1519 C CA . VAL B 1 3 ? 27.631 37.918 19.310 1.00 12.96 3 VAL B CA 1
ATOM 1520 C C . VAL B 1 3 ? 27.046 36.570 18.857 1.00 12.31 3 VAL B C 1
ATOM 1521 O O . VAL B 1 3 ? 27.319 36.108 17.746 1.00 11.98 3 VAL B O 1
ATOM 1525 N N . SER B 1 4 ? 26.236 35.955 19.716 1.00 11.56 4 SER B N 1
ATOM 1526 C CA . SER B 1 4 ? 25.687 34.618 19.440 1.00 11.12 4 SER B CA 1
ATOM 1527 C C . SER B 1 4 ? 24.305 34.431 20.064 1.00 10.80 4 SER B C 1
ATOM 1528 O O . SER B 1 4 ? 24.086 34.806 21.209 1.00 10.87 4 SER B O 1
ATOM 1531 N N . PHE B 1 5 ? 23.381 33.852 19.303 1.00 10.25 5 PHE B N 1
ATOM 1532 C CA . PHE B 1 5 ? 22.022 33.619 19.771 1.00 10.47 5 PHE B CA 1
ATOM 1533 C C . PHE B 1 5 ? 21.638 32.164 19.482 1.00 10.34 5 PHE B C 1
ATOM 1534 O O . PHE B 1 5 ? 21.927 31.643 18.406 1.00 10.28 5 PHE B O 1
ATOM 1542 N N . GLU B 1 6 ? 20.998 31.505 20.439 1.00 10.35 6 GLU B N 1
ATOM 1543 C CA . GLU B 1 6 ? 20.648 30.096 20.251 1.00 10.63 6 GLU B CA 1
ATOM 1544 C C . GLU B 1 6 ? 19.171 29.856 20.505 1.00 9.87 6 GLU B C 1
ATOM 1545 O O . GLU B 1 6 ? 18.590 30.496 21.374 1.00 9.72 6 GLU B O 1
ATOM 1551 N N . PHE B 1 7 ? 18.572 28.958 19.718 1.00 9.34 7 PHE B N 1
ATOM 1552 C CA . PHE B 1 7 ? 17.208 28.453 19.960 1.00 9.39 7 PHE B CA 1
ATOM 1553 C C . PHE B 1 7 ? 17.105 27.067 19.339 1.00 8.51 7 PHE B C 1
ATOM 1554 O O . PHE B 1 7 ? 17.648 26.812 18.255 1.00 7.42 7 PHE B O 1
ATOM 1562 N N . GLU B 1 8 ? 16.413 26.170 20.022 1.00 8.08 8 GLU B N 1
ATOM 1563 C CA . GLU B 1 8 ? 16.250 24.798 19.536 1.00 8.22 8 GLU B CA 1
ATOM 1564 C C . GLU B 1 8 ? 17.641 24.207 19.278 1.00 7.84 8 GLU B C 1
ATOM 1565 O O . GLU B 1 8 ? 18.472 24.190 20.192 1.00 8.16 8 GLU B O 1
ATOM 1571 N N . HIS B 1 9 ? 17.908 23.749 18.057 1.00 7.43 9 HIS B N 1
ATOM 1572 C CA . HIS B 1 9 ? 19.242 23.276 17.706 1.00 7.43 9 HIS B CA 1
ATOM 1573 C C . HIS B 1 9 ? 19.949 24.169 16.696 1.00 7.67 9 HIS B C 1
ATOM 1574 O O . HIS B 1 9 ? 20.753 23.695 15.887 1.00 7.71 9 HIS B O 1
ATOM 1581 N N . TYR B 1 10 ? 19.662 25.465 16.752 1.00 8.04 10 TYR B N 1
ATOM 1582 C CA . TYR B 1 10 ? 20.283 26.416 15.829 1.00 8.07 10 TYR B CA 1
ATOM 1583 C C . TYR B 1 10 ? 21.113 27.450 16.585 1.00 8.27 10 TYR B C 1
ATOM 1584 O O . TYR B 1 10 ? 20.892 27.701 17.767 1.00 7.70 10 TYR B O 1
ATOM 1593 N N . GLN B 1 11 ? 22.080 28.027 15.889 1.00 8.51 11 GLN B N 1
ATOM 1594 C CA . GLN B 1 11 ? 22.868 29.115 16.420 1.00 9.00 11 GLN B CA 1
ATOM 1595 C C . GLN B 1 11 ? 22.897 30.222 15.372 1.00 8.94 11 GLN B C 1
ATOM 1596 O O . GLN B 1 11 ? 23.166 29.962 14.207 1.00 9.26 11 GLN B O 1
ATOM 1602 N N . VAL B 1 12 ? 22.602 31.447 15.791 1.00 8.71 12 VAL B N 1
ATOM 1603 C CA . VAL B 1 12 ? 22.707 32.599 14.903 1.00 8.23 12 VAL B CA 1
ATOM 1604 C C . VAL B 1 12 ? 23.903 33.410 15.390 1.00 7.85 12 VAL B C 1
ATOM 1605 O O . VAL B 1 12 ? 23.950 33.798 16.556 1.00 7.36 12 VAL B O 1
ATOM 1609 N N . ARG B 1 13 ? 24.873 33.638 14.508 1.00 6.79 13 ARG B N 1
ATOM 1610 C CA . ARG B 1 13 ? 26.102 34.336 14.880 1.00 7.02 13 ARG B CA 1
ATOM 1611 C C . ARG B 1 13 ? 26.717 35.041 13.678 1.00 7.60 13 ARG B C 1
ATOM 1612 O O . ARG B 1 13 ? 26.341 34.751 12.543 1.00 6.52 13 ARG B O 1
ATOM 1620 N N . LEU B 1 14 ? 27.661 35.953 13.936 1.00 8.39 14 LEU B N 1
ATOM 1621 C CA . LEU B 1 14 ? 28.348 36.642 12.859 1.00 9.89 14 LEU B CA 1
ATOM 1622 C C . LEU B 1 14 ? 29.189 35.624 12.108 1.00 10.81 14 LEU B C 1
ATOM 1623 O O . LEU B 1 14 ? 29.764 34.705 12.711 1.00 10.48 14 LEU B O 1
ATOM 1628 N N . ILE B 1 15 ? 29.197 35.758 10.791 1.00 11.18 15 ILE B N 1
ATOM 1629 C CA . ILE B 1 15 ? 30.024 34.901 9.939 1.00 12.10 15 ILE B CA 1
ATOM 1630 C C . ILE B 1 15 ? 31.510 35.172 10.250 1.00 11.88 15 ILE B C 1
ATOM 1631 O O . ILE B 1 15 ? 31.876 36.303 10.621 1.00 10.41 15 ILE B O 1
ATOM 1636 N N . LYS B 1 16 ? 32.342 34.125 10.142 1.00 12.59 16 LYS B N 1
ATOM 1637 C CA . LYS B 1 16 ? 33.793 34.189 10.425 1.00 12.74 16 LYS B CA 1
ATOM 1638 C C . LYS B 1 16 ? 34.597 33.768 9.204 1.00 12.48 16 LYS B C 1
ATOM 1639 O O . LYS B 1 16 ? 34.060 33.157 8.290 1.00 12.06 16 LYS B O 1
ATOM 1645 N N . SER B 1 17 ? 35.900 34.046 9.206 1.00 12.48 17 SER B N 1
ATOM 1646 C CA . SER B 1 17 ? 36.745 33.638 8.076 1.00 13.19 17 SER B CA 1
ATOM 1647 C C . SER B 1 17 ? 36.757 32.111 7.885 1.00 13.01 17 SER B C 1
ATOM 1648 O O . SER B 1 17 ? 36.731 31.635 6.752 1.00 13.14 17 SER B O 1
ATOM 1651 N N . SER B 1 18 ? 36.738 31.356 8.989 1.00 12.92 18 SER B N 1
ATOM 1652 C CA . SER B 1 18 ? 36.690 29.881 8.941 1.00 13.01 18 SER B CA 1
ATOM 1653 C C . SER B 1 18 ? 35.379 29.300 8.376 1.00 12.93 18 SER B C 1
ATOM 1654 O O . SER B 1 18 ? 35.276 28.092 8.172 1.00 12.71 18 SER B O 1
ATOM 1657 N N . ASP B 1 19 ? 34.387 30.156 8.117 1.00 13.11 19 ASP B N 1
ATOM 1658 C CA . ASP B 1 19 ? 33.151 29.746 7.455 1.00 13.29 19 ASP B CA 1
ATOM 1659 C C . ASP B 1 19 ? 33.229 29.698 5.912 1.00 13.60 19 ASP B C 1
ATOM 1660 O O . ASP B 1 19 ? 32.217 29.457 5.260 1.00 13.49 19 ASP B O 1
ATOM 1665 N N . ALA B 1 20 ? 34.409 29.914 5.318 1.00 13.40 20 ALA B N 1
ATOM 1666 C CA . ALA B 1 20 ? 34.483 30.068 3.848 1.00 13.00 20 ALA B CA 1
ATOM 1667 C C . ALA B 1 20 ? 33.830 28.907 3.075 1.00 13.04 20 ALA B C 1
ATOM 1668 O O . ALA B 1 20 ? 33.009 29.139 2.186 1.00 12.36 20 ALA B O 1
ATOM 1670 N N . VAL B 1 21 ? 34.160 27.670 3.453 1.00 12.15 21 VAL B N 1
ATOM 1671 C CA . VAL B 1 21 ? 33.663 26.469 2.759 1.00 12.66 21 VAL B CA 1
ATOM 1672 C C . VAL B 1 21 ? 32.152 26.230 2.985 1.00 12.49 21 VAL B C 1
ATOM 1673 O O . VAL B 1 21 ? 31.387 26.037 2.038 1.00 11.36 21 VAL B O 1
ATOM 1677 N N . THR B 1 22 ? 31.727 26.271 4.245 1.00 13.00 22 THR B N 1
ATOM 1678 C CA . THR B 1 22 ? 30.314 26.054 4.584 1.00 13.43 22 THR B CA 1
ATOM 1679 C C . THR B 1 22 ? 29.361 27.080 3.958 1.00 12.68 22 THR B C 1
ATOM 1680 O O . THR B 1 22 ? 28.283 26.716 3.500 1.00 12.26 22 THR B O 1
ATOM 1684 N N . ILE B 1 23 ? 29.746 28.360 3.949 1.00 13.01 23 ILE B N 1
ATOM 1685 C CA . ILE B 1 23 ? 28.919 29.388 3.313 1.00 12.91 23 ILE B CA 1
ATOM 1686 C C . ILE B 1 23 ? 28.875 29.215 1.791 1.00 13.28 23 ILE B C 1
ATOM 1687 O O . ILE B 1 23 ? 27.805 29.347 1.184 1.00 14.01 23 ILE B O 1
ATOM 1692 N N . ALA B 1 24 ? 30.010 28.881 1.175 1.00 12.94 24 ALA B N 1
ATOM 1693 C CA . ALA B 1 24 ? 29.988 28.572 -0.251 1.00 12.77 24 ALA B CA 1
ATOM 1694 C C . ALA B 1 24 ? 29.096 27.351 -0.502 1.00 12.54 24 ALA B C 1
ATOM 1695 O O . ALA B 1 24 ? 28.305 27.358 -1.446 1.00 11.83 24 ALA B O 1
ATOM 1697 N N . ASN B 1 25 ? 29.208 26.317 0.353 1.00 12.41 25 ASN B N 1
ATOM 1698 C CA . ASN B 1 25 ? 28.376 25.108 0.197 1.00 12.18 25 ASN B CA 1
ATOM 1699 C C . ASN B 1 25 ? 26.885 25.438 0.272 1.00 11.76 25 ASN B C 1
ATOM 1700 O O . ASN B 1 25 ? 26.103 24.959 -0.551 1.00 11.90 25 ASN B O 1
ATOM 1705 N N . TYR B 1 26 ? 26.516 26.291 1.229 1.00 11.20 26 TYR B N 1
ATOM 1706 C CA . TYR B 1 26 ? 25.142 26.759 1.382 1.00 11.27 26 TYR B CA 1
ATOM 1707 C C . TYR B 1 26 ? 24.616 27.484 0.109 1.00 12.12 26 TYR B C 1
ATOM 1708 O O . TYR B 1 26 ? 23.548 27.144 -0.421 1.00 13.15 26 TYR B O 1
ATOM 1717 N N . PHE B 1 27 ? 25.373 28.424 -0.436 1.00 10.82 27 PHE B N 1
ATOM 1718 C CA . PHE B 1 27 ? 24.877 29.053 -1.655 1.00 10.86 27 PHE B CA 1
ATOM 1719 C C . PHE B 1 27 ? 24.851 28.093 -2.872 1.00 11.11 27 PHE B C 1
ATOM 1720 O O . PHE B 1 27 ? 23.931 28.166 -3.674 1.00 11.78 27 PHE B O 1
ATOM 1736 N N . ARG B 1 29 ? 24.426 24.696 -2.745 1.00 10.18 29 ARG B N 1
ATOM 1737 C CA . ARG B 1 29 ? 23.307 23.849 -2.364 1.00 10.83 29 ARG B CA 1
ATOM 1738 C C . ARG B 1 29 ? 21.972 24.494 -2.755 1.00 10.67 29 ARG B C 1
ATOM 1739 O O . ARG B 1 29 ? 21.074 23.819 -3.244 1.00 10.16 29 ARG B O 1
ATOM 1747 N N . ASN B 1 30 ? 21.854 25.806 -2.555 1.00 11.08 30 ASN B N 1
ATOM 1748 C CA . ASN B 1 30 ? 20.571 26.477 -2.694 1.00 11.61 30 ASN B CA 1
ATOM 1749 C C . ASN B 1 30 ? 20.506 27.361 -3.921 1.00 12.48 30 ASN B C 1
ATOM 1750 O O . ASN B 1 30 ? 19.599 28.188 -4.043 1.00 12.81 30 ASN B O 1
ATOM 1755 N N . ARG B 1 31 ? 21.474 27.172 -4.825 1.00 12.19 31 ARG B N 1
ATOM 1756 C CA . ARG B 1 31 ? 21.582 27.966 -6.052 1.00 12.60 31 ARG B CA 1
ATOM 1757 C C . ARG B 1 31 ? 20.257 28.069 -6.827 1.00 12.40 31 ARG B C 1
ATOM 1758 O O . ARG B 1 31 ? 19.825 29.174 -7.165 1.00 12.33 31 ARG B O 1
ATOM 1766 N N . HIS B 1 32 ? 19.618 26.930 -7.085 1.00 11.79 32 HIS B N 1
ATOM 1767 C CA . HIS B 1 32 ? 18.366 26.910 -7.839 1.00 12.00 32 HIS B CA 1
ATOM 1768 C C . HIS B 1 32 ? 17.195 27.508 -7.060 1.00 11.51 32 HIS B C 1
ATOM 1769 O O . HIS B 1 32 ? 16.412 28.270 -7.617 1.00 10.95 32 HIS B O 1
ATOM 1776 N N . HIS B 1 33 ? 17.101 27.173 -5.775 1.00 11.31 33 HIS B N 1
ATOM 1777 C CA . HIS B 1 33 ? 16.038 27.675 -4.890 1.00 12.07 33 HIS B CA 1
ATOM 1778 C C . HIS B 1 33 ? 16.051 29.210 -4.735 1.00 11.98 33 HIS B C 1
ATOM 1779 O O . HIS B 1 33 ? 14.996 29.848 -4.755 1.00 11.68 33 HIS B O 1
ATOM 1786 N N . LEU B 1 34 ? 17.241 29.800 -4.636 1.00 11.84 34 LEU B N 1
ATOM 1787 C CA . LEU B 1 34 ? 17.352 31.238 -4.387 1.00 12.21 34 LEU B CA 1
ATOM 1788 C C . LEU B 1 34 ? 17.414 32.087 -5.664 1.00 12.63 34 LEU B C 1
ATOM 1789 O O . LEU B 1 34 ? 17.161 33.300 -5.612 1.00 12.19 34 LEU B O 1
ATOM 1794 N N . ALA B 1 35 ? 17.714 31.448 -6.804 1.00 12.88 35 ALA B N 1
ATOM 1795 C CA . ALA B 1 35 ? 17.965 32.165 -8.081 1.00 13.52 35 ALA B CA 1
ATOM 1796 C C . ALA B 1 35 ? 16.838 33.097 -8.583 1.00 13.73 35 ALA B C 1
ATOM 1797 O O . ALA B 1 35 ? 17.120 34.196 -9.068 1.00 14.90 35 ALA B O 1
ATOM 1799 N N . PRO B 1 36 ? 15.560 32.672 -8.473 1.00 13.64 36 PRO B N 1
ATOM 1800 C CA . PRO B 1 36 ? 14.525 33.589 -8.984 1.00 13.25 36 PRO B CA 1
ATOM 1801 C C . PRO B 1 36 ? 14.176 34.775 -8.063 1.00 12.60 36 PRO B C 1
ATOM 1802 O O . PRO B 1 36 ? 13.392 35.637 -8.456 1.00 12.59 36 PRO B O 1
ATOM 1806 N N . TRP B 1 37 ? 14.755 34.827 -6.867 1.00 11.87 37 TRP B N 1
ATOM 1807 C CA . TRP B 1 37 ? 14.407 35.870 -5.901 1.00 10.97 37 TRP B CA 1
ATOM 1808 C C . TRP B 1 37 ? 15.502 36.913 -5.719 1.00 10.58 37 TRP B C 1
ATOM 1809 O O . TRP B 1 37 ? 15.284 37.927 -5.061 1.00 10.78 37 TRP B O 1
ATOM 1820 N N . GLU B 1 38 ? 16.672 36.673 -6.309 1.00 10.05 38 GLU B N 1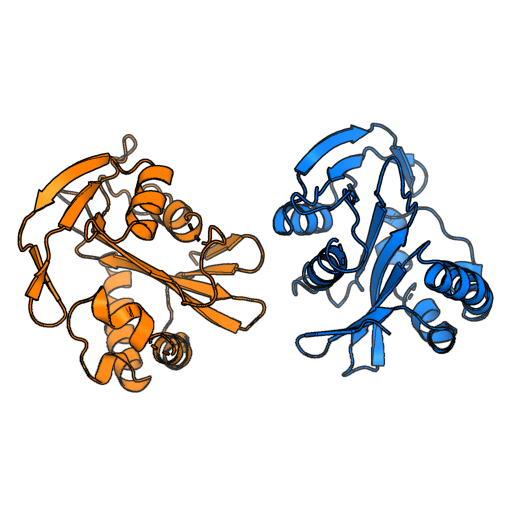
ATOM 1821 C CA . GLU B 1 38 ? 17.838 37.539 -6.087 1.00 9.85 38 GLU B CA 1
ATOM 1822 C C . GLU B 1 38 ? 18.487 37.993 -7.412 1.00 9.12 38 GLU B C 1
ATOM 1823 O O . GLU B 1 38 ? 18.344 37.346 -8.432 1.00 8.43 38 GLU B O 1
ATOM 1829 N N . PRO B 1 39 ? 19.188 39.131 -7.391 1.00 8.77 39 PRO B N 1
ATOM 1830 C CA . PRO B 1 39 ? 19.949 39.569 -8.567 1.00 8.23 39 PRO B CA 1
ATOM 1831 C C . PRO B 1 39 ? 21.007 38.545 -9.012 1.00 7.69 39 PRO B C 1
ATOM 1832 O O . PRO B 1 39 ? 21.477 37.735 -8.199 1.00 8.02 39 PRO B O 1
ATOM 1836 N N . LYS B 1 40 ? 21.381 38.597 -10.295 1.00 7.49 40 LYS B N 1
ATOM 1837 C CA . LYS B 1 40 ? 22.414 37.734 -10.870 1.00 7.05 40 LYS B CA 1
ATOM 1838 C C . LYS B 1 40 ? 23.671 37.692 -9.977 1.00 7.23 40 LYS B C 1
ATOM 1839 O O . LYS B 1 40 ? 24.145 38.736 -9.493 1.00 6.14 40 LYS B O 1
ATOM 1845 N N . ARG B 1 41 ? 24.183 36.485 -9.755 1.00 7.71 41 ARG B N 1
ATOM 1846 C CA . ARG B 1 41 ? 25.342 36.235 -8.880 1.00 9.22 41 ARG B CA 1
ATOM 1847 C C . ARG B 1 41 ? 26.617 35.989 -9.676 1.00 9.83 41 ARG B C 1
ATOM 1848 O O . ARG B 1 41 ? 26.578 35.300 -10.696 1.00 9.94 41 ARG B O 1
ATOM 1856 N N . SER B 1 42 ? 27.746 36.507 -9.189 1.00 10.54 42 SER B N 1
ATOM 1857 C CA . SER B 1 42 ? 29.044 36.249 -9.828 1.00 11.93 42 SER B CA 1
ATOM 1858 C C . SER B 1 42 ? 29.485 34.804 -9.544 1.00 11.93 42 SER B C 1
ATOM 1859 O O . SER B 1 42 ? 28.915 34.134 -8.673 1.00 11.89 42 SER B O 1
ATOM 1862 N N . HIS B 1 43 ? 30.490 34.317 -10.265 1.00 12.29 43 HIS B N 1
ATOM 1863 C CA . HIS B 1 43 ? 31.001 32.960 -10.012 1.00 12.13 43 HIS B CA 1
ATOM 1864 C C . HIS B 1 43 ? 31.615 32.866 -8.621 1.00 11.78 43 HIS B C 1
ATOM 1865 O O . HIS B 1 43 ? 31.425 31.870 -7.931 1.00 11.77 43 HIS B O 1
ATOM 1872 N N . ALA B 1 44 ? 32.328 33.914 -8.209 1.00 11.31 44 ALA B N 1
ATOM 1873 C CA . ALA B 1 44 ? 33.014 33.937 -6.912 1.00 11.62 44 ALA B CA 1
ATOM 1874 C C . ALA B 1 44 ? 32.049 33.709 -5.731 1.00 11.37 44 ALA B C 1
ATOM 1875 O O . ALA B 1 44 ? 32.447 33.208 -4.673 1.00 11.24 44 ALA B O 1
ATOM 1877 N N . PHE B 1 45 ? 30.778 34.042 -5.945 1.00 11.21 45 PHE B N 1
ATOM 1878 C CA . PHE B 1 45 ? 29.732 33.897 -4.933 1.00 11.26 45 PHE B CA 1
ATOM 1879 C C . PHE B 1 45 ? 29.456 32.431 -4.541 1.00 11.26 45 PHE B C 1
ATOM 1880 O O . PHE B 1 45 ? 28.890 32.167 -3.475 1.00 11.20 45 PHE B O 1
ATOM 1888 N N . PHE B 1 46 ? 29.852 31.481 -5.392 1.00 10.40 46 PHE B N 1
ATOM 1889 C CA . PHE B 1 46 ? 29.570 30.058 -5.118 1.00 10.57 46 PHE B CA 1
ATOM 1890 C C . PHE B 1 46 ? 30.799 29.260 -4.703 1.00 10.37 46 PHE B C 1
ATOM 1891 O O . PHE B 1 46 ? 30.732 28.037 -4.506 1.00 10.22 46 PHE B O 1
ATOM 1899 N N . THR B 1 47 ? 31.913 29.964 -4.542 1.00 10.39 47 THR B N 1
ATOM 1900 C CA . THR B 1 47 ? 33.195 29.320 -4.342 1.00 10.60 47 THR B CA 1
ATOM 1901 C C . THR B 1 47 ? 33.740 29.650 -2.948 1.00 10.56 47 THR B C 1
ATOM 1902 O O . THR B 1 47 ? 33.435 30.701 -2.385 1.00 11.97 47 THR B O 1
ATOM 1906 N N . PRO B 1 48 ? 34.485 28.722 -2.353 1.00 9.96 48 PRO B N 1
ATOM 1907 C CA . PRO B 1 48 ? 35.138 29.046 -1.086 1.00 9.73 48 PRO B CA 1
ATOM 1908 C C . PRO B 1 48 ? 36.226 30.129 -1.226 1.00 9.57 48 PRO B C 1
ATOM 1909 O O . PRO B 1 48 ? 36.436 30.905 -0.280 1.00 8.31 48 PRO B O 1
ATOM 1913 N N . GLU B 1 49 ? 36.931 30.164 -2.369 1.00 9.35 49 GLU B N 1
ATOM 1914 C CA . GLU B 1 49 ? 37.943 31.209 -2.589 1.00 10.13 49 GLU B CA 1
ATOM 1915 C C . GLU B 1 49 ? 37.300 32.592 -2.803 1.00 10.09 49 GLU B C 1
ATOM 1916 O O . GLU B 1 49 ? 37.845 33.596 -2.346 1.00 10.08 49 GLU B O 1
ATOM 1922 N N . GLY B 1 50 ? 36.137 32.632 -3.457 1.00 9.82 50 GLY B N 1
ATOM 1923 C CA . GLY B 1 50 ? 35.349 33.863 -3.556 1.00 9.83 50 GLY B CA 1
ATOM 1924 C C . GLY B 1 50 ? 34.901 34.359 -2.195 1.00 9.99 50 GLY B C 1
ATOM 1925 O O . GLY B 1 50 ? 35.020 35.552 -1.891 1.00 10.11 50 GLY B O 1
ATOM 1926 N N . TRP B 1 51 ? 34.402 33.447 -1.355 1.00 9.86 51 TRP B N 1
ATOM 1927 C CA . TRP B 1 51 ? 34.029 33.807 0.003 1.00 9.71 51 TRP B CA 1
ATOM 1928 C C . TRP B 1 51 ? 35.218 34.172 0.909 1.00 9.67 51 TRP B C 1
ATOM 1929 O O . TRP B 1 51 ? 35.067 34.993 1.808 1.00 9.38 51 TRP B O 1
ATOM 1940 N N . LYS B 1 52 ? 36.399 33.617 0.643 1.00 9.95 52 LYS B N 1
ATOM 1941 C CA . LYS B 1 52 ? 37.593 34.006 1.400 1.00 10.42 52 LYS B CA 1
ATOM 1942 C C . LYS B 1 52 ? 37.792 35.513 1.283 1.00 10.40 52 LYS B C 1
ATOM 1943 O O . LYS B 1 52 ? 38.023 36.192 2.271 1.00 10.33 52 LYS B O 1
ATOM 1945 N N . GLN B 1 53 ? 37.642 36.026 0.067 1.00 10.93 53 GLN B N 1
ATOM 1946 C CA . GLN B 1 53 ? 37.866 37.445 -0.230 1.00 11.35 53 GLN B CA 1
ATOM 1947 C C . GLN B 1 53 ? 36.767 38.302 0.357 1.00 11.12 53 GLN B C 1
ATOM 1948 O O . GLN B 1 53 ? 37.029 39.332 0.986 1.00 10.65 53 GLN B O 1
ATOM 1954 N N . ARG B 1 54 ? 35.532 37.866 0.141 1.00 11.02 54 ARG B N 1
ATOM 1955 C CA . ARG B 1 54 ? 34.381 38.561 0.672 1.00 11.49 54 ARG B CA 1
ATOM 1956 C C . ARG B 1 54 ? 34.501 38.650 2.203 1.00 11.66 54 ARG B C 1
ATOM 1957 O O . ARG B 1 54 ? 34.155 39.677 2.799 1.00 11.42 54 ARG B O 1
ATOM 1965 N N . LEU B 1 55 ? 35.046 37.598 2.822 1.00 11.45 55 LEU B N 1
ATOM 1966 C CA . LEU B 1 55 ? 35.142 37.546 4.288 1.00 11.42 55 LEU B CA 1
ATOM 1967 C C . LEU B 1 55 ? 36.168 38.526 4.825 1.00 11.30 55 LEU B C 1
ATOM 1968 O O . LEU B 1 55 ? 35.940 39.149 5.863 1.00 11.15 55 LEU B O 1
ATOM 1973 N N . LEU B 1 56 ? 37.273 38.689 4.098 1.00 11.30 56 LEU B N 1
ATOM 1974 C CA . LEU B 1 56 ? 38.217 39.759 4.388 1.00 11.56 56 LEU B CA 1
ATOM 1975 C C . LEU B 1 56 ? 37.519 41.123 4.405 1.00 11.28 56 LEU B C 1
ATOM 1976 O O . LEU B 1 56 ? 37.722 41.901 5.331 1.00 11.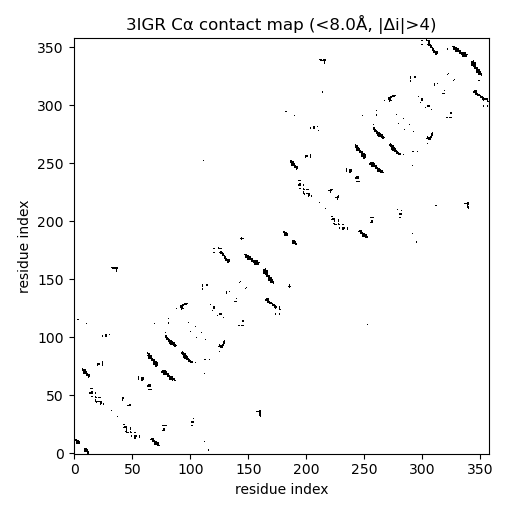94 56 LEU B O 1
ATOM 1981 N N . GLN B 1 57 ? 36.696 41.401 3.396 1.00 10.60 57 GLN B N 1
ATOM 1982 C CA . GLN B 1 57 ? 35.978 42.670 3.318 1.00 10.98 57 GLN B CA 1
ATOM 1983 C C . GLN B 1 57 ? 34.946 42.817 4.450 1.00 10.94 57 GLN B C 1
ATOM 1984 O O . GLN B 1 57 ? 34.798 43.899 5.014 1.00 10.33 57 GLN B O 1
ATOM 1990 N N . LEU B 1 58 ? 34.267 41.720 4.784 1.00 10.05 58 LEU B N 1
ATOM 1991 C CA . LEU B 1 58 ? 33.251 41.738 5.840 1.00 10.60 58 LEU B CA 1
ATOM 1992 C C . LEU B 1 58 ? 33.867 41.901 7.220 1.00 10.91 58 LEU B C 1
ATOM 1993 O O . LEU B 1 58 ? 33.306 42.582 8.067 1.00 11.13 58 LEU B O 1
ATOM 1998 N N . VAL B 1 59 ? 35.020 41.281 7.449 1.00 10.70 59 VAL B N 1
ATOM 1999 C CA . VAL B 1 59 ? 35.715 41.477 8.709 1.00 10.95 59 VAL B CA 1
ATOM 2000 C C . VAL B 1 59 ? 36.055 42.959 8.857 1.00 11.36 59 VAL B C 1
ATOM 2001 O O . VAL B 1 59 ? 35.782 43.558 9.902 1.00 11.62 59 VAL B O 1
ATOM 2005 N N . GLU B 1 60 ? 36.586 43.550 7.786 1.00 11.41 60 GLU B N 1
ATOM 2006 C CA . GLU B 1 60 ? 36.902 44.977 7.745 1.00 11.34 60 GLU B CA 1
ATOM 2007 C C . GLU B 1 60 ? 35.651 45.842 7.943 1.00 11.26 60 GLU B C 1
ATOM 2008 O O . GLU B 1 60 ? 35.679 46.826 8.689 1.00 11.54 60 GLU B O 1
ATOM 2014 N N . LEU B 1 61 ? 34.566 45.478 7.270 1.00 11.21 61 LEU B N 1
ATOM 2015 C CA . LEU B 1 61 ? 33.306 46.206 7.408 1.00 11.36 61 LEU B CA 1
ATOM 2016 C C . LEU B 1 61 ? 32.780 46.139 8.840 1.00 11.39 61 LEU B C 1
ATOM 2017 O O . LEU B 1 61 ? 32.297 47.137 9.376 1.00 11.73 61 LEU B O 1
ATOM 2022 N N . HIS B 1 62 ? 32.883 44.964 9.457 1.00 11.32 62 HIS B N 1
ATOM 2023 C CA . HIS B 1 62 ? 32.411 44.779 10.821 1.00 11.28 62 HIS B CA 1
ATOM 2024 C C . HIS B 1 62 ? 33.271 45.574 11.815 1.00 11.28 62 HIS B C 1
ATOM 2025 O O . HIS B 1 62 ? 32.743 46.155 12.772 1.00 10.83 62 HIS B O 1
ATOM 2032 N N . LYS B 1 63 ? 34.586 45.616 11.578 1.00 11.34 63 LYS B N 1
ATOM 2033 C CA . LYS B 1 63 ? 35.483 46.421 12.408 1.00 11.60 63 LYS B CA 1
ATOM 2034 C C . LYS B 1 63 ? 34.963 47.847 12.547 1.00 11.84 63 LYS B C 1
ATOM 2035 O O . LYS B 1 63 ? 34.932 48.398 13.643 1.00 12.04 63 LYS B O 1
ATOM 2037 N N . HIS B 1 64 ? 34.545 48.434 11.433 1.00 12.11 64 HIS B N 1
ATOM 2038 C CA . HIS B 1 64 ? 34.024 49.798 11.421 1.00 12.59 64 HIS B CA 1
ATOM 2039 C C . HIS B 1 64 ? 32.535 49.892 11.740 1.00 12.37 64 HIS B C 1
ATOM 2040 O O . HIS B 1 64 ? 31.937 50.957 11.594 1.00 11.86 64 HIS B O 1
ATOM 2047 N N . ASN B 1 65 ? 31.933 48.780 12.159 1.00 12.82 65 ASN B N 1
ATOM 2048 C CA . ASN B 1 65 ? 30.508 48.749 12.461 1.00 12.82 65 ASN B CA 1
ATOM 2049 C C . ASN B 1 65 ? 29.675 49.168 11.254 1.00 12.78 65 ASN B C 1
ATOM 2050 O O . ASN B 1 65 ? 28.614 49.775 11.407 1.00 12.59 65 ASN B O 1
ATOM 2055 N N . LEU B 1 66 ? 30.161 48.809 10.067 1.00 12.72 66 LEU B N 1
ATOM 2056 C CA . LEU B 1 66 ? 29.561 49.206 8.795 1.00 13.21 66 LEU B CA 1
ATOM 2057 C C . LEU B 1 66 ? 28.692 48.143 8.172 1.00 12.85 66 LEU B C 1
ATOM 2058 O O . LEU B 1 66 ? 27.951 48.444 7.247 1.00 13.50 66 LEU B O 1
ATOM 2063 N N . ALA B 1 67 ? 28.852 46.893 8.612 1.00 12.42 67 ALA B N 1
ATOM 2064 C CA . ALA B 1 67 ? 28.060 45.739 8.124 1.00 12.68 67 ALA B CA 1
ATOM 2065 C C . ALA B 1 67 ? 28.065 44.596 9.118 1.00 12.44 67 ALA B C 1
ATOM 2066 O O . ALA B 1 67 ? 29.051 44.402 9.843 1.00 11.60 67 ALA B O 1
ATOM 2068 N N . PHE B 1 68 ? 26.988 43.800 9.101 1.00 11.83 68 PHE B N 1
ATOM 2069 C CA . PHE B 1 68 ? 26.830 42.687 10.027 1.00 11.60 68 PHE B CA 1
ATOM 2070 C C . PHE B 1 68 ? 26.165 41.508 9.312 1.00 12.07 68 PHE B C 1
ATOM 2071 O O . PHE B 1 68 ? 24.953 41.526 9.032 1.00 11.02 68 PHE B O 1
ATOM 2079 N N . TYR B 1 69 ? 26.980 40.506 8.984 1.00 11.46 69 TYR B N 1
ATOM 2080 C CA . TYR B 1 69 ? 26.511 39.370 8.215 1.00 11.62 69 TYR B CA 1
ATOM 2081 C C . TYR B 1 69 ? 26.402 38.186 9.190 1.00 11.79 69 TYR B C 1
ATOM 2082 O O . TYR B 1 69 ? 27.424 37.695 9.696 1.00 11.58 69 TYR B O 1
ATOM 2091 N N . PHE B 1 70 ? 25.163 37.789 9.486 1.00 11.40 70 PHE B N 1
ATOM 2092 C CA . PHE B 1 70 ? 24.858 36.674 10.388 1.00 11.88 70 PHE B CA 1
ATOM 2093 C C . PHE B 1 70 ? 24.569 35.398 9.594 1.00 11.87 70 PHE B C 1
ATOM 2094 O O . PHE B 1 70 ? 23.941 35.441 8.520 1.00 12.07 70 PHE B O 1
ATOM 2102 N N . VAL B 1 71 ? 25.058 34.286 10.116 1.00 11.97 71 VAL B N 1
ATOM 2103 C CA . VAL B 1 71 ? 24.738 32.959 9.606 1.00 12.29 71 VAL B CA 1
ATOM 2104 C C . VAL B 1 71 ? 23.871 32.215 10.634 1.00 13.04 71 VAL B C 1
ATOM 2105 O O . VAL B 1 71 ? 23.983 32.461 11.855 1.00 12.62 71 VAL B O 1
ATOM 2109 N N . VAL B 1 72 ? 22.972 31.364 10.138 1.00 12.77 72 VAL B N 1
ATOM 2110 C CA . VAL B 1 72 ? 22.164 30.508 10.993 1.00 11.80 72 VAL B CA 1
ATOM 2111 C C . VAL B 1 72 ? 22.788 29.101 10.858 1.00 11.52 72 VAL B C 1
ATOM 2112 O O . VAL B 1 72 ? 22.834 28.553 9.760 1.00 11.41 72 VAL B O 1
ATOM 2116 N N . VAL B 1 73 ? 23.293 28.539 11.952 1.00 10.99 73 VAL B N 1
ATOM 2117 C CA . VAL B 1 73 ? 23.954 27.226 11.897 1.00 11.29 73 VAL B CA 1
ATOM 2118 C C . VAL B 1 73 ? 23.015 26.154 12.426 1.00 11.46 73 VAL B C 1
ATOM 2119 O O . VAL B 1 73 ? 22.376 26.346 13.448 1.00 12.31 73 VAL B O 1
ATOM 2123 N N . ASP B 1 74 ? 22.900 25.043 11.706 1.00 11.51 74 ASP B N 1
ATOM 2124 C CA . ASP B 1 74 ? 22.261 23.855 12.262 1.00 10.85 74 ASP B CA 1
ATOM 2125 C C . ASP B 1 74 ? 23.331 23.097 13.027 1.00 10.32 74 ASP B C 1
ATOM 2126 O O . ASP B 1 74 ? 24.169 22.422 12.43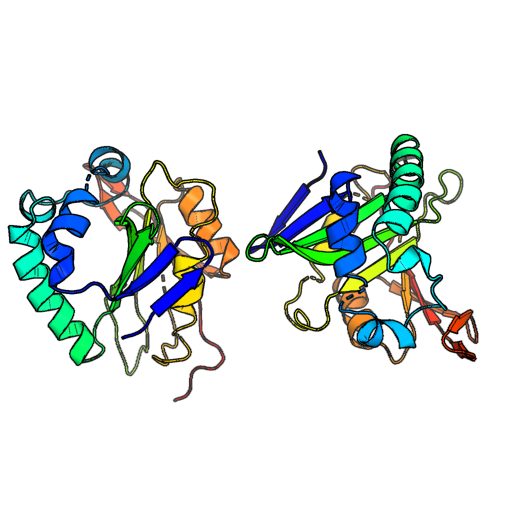1 1.00 10.70 74 ASP B O 1
ATOM 2131 N N . LYS B 1 75 ? 23.323 23.250 14.343 1.00 10.37 75 LYS B N 1
ATOM 2132 C CA . LYS B 1 75 ? 24.294 22.599 15.221 1.00 10.71 75 LYS B CA 1
ATOM 2133 C C . LYS B 1 75 ? 24.219 21.078 15.187 1.00 11.02 75 LYS B C 1
ATOM 2134 O O . LYS B 1 75 ? 25.200 20.410 15.540 1.00 11.54 75 LYS B O 1
ATOM 2140 N N . ASN B 1 76 ? 23.063 20.527 14.806 1.00 10.82 76 ASN B N 1
ATOM 2141 C CA . ASN B 1 76 ? 22.947 19.064 14.627 1.00 10.67 76 ASN B CA 1
ATOM 2142 C C . ASN B 1 76 ? 23.729 18.554 13.414 1.00 11.07 76 ASN B C 1
ATOM 2143 O O . ASN B 1 76 ? 24.245 17.425 13.437 1.00 10.94 76 ASN B O 1
ATOM 2148 N N . GLU B 1 77 ? 23.767 19.372 12.358 1.00 10.90 77 GLU B N 1
ATOM 2149 C CA . GLU B 1 77 ? 24.324 18.978 11.059 1.00 11.75 77 GLU B CA 1
ATOM 2150 C C . GLU B 1 77 ? 25.655 19.664 10.771 1.00 11.66 77 GLU B C 1
ATOM 2151 O O . GLU B 1 77 ? 26.342 19.321 9.796 1.00 11.01 77 GLU B O 1
ATOM 2157 N N . HIS B 1 78 ? 25.997 20.645 11.612 1.00 11.44 78 HIS B N 1
ATOM 2158 C CA . HIS B 1 78 ? 27.227 21.447 11.476 1.00 12.01 78 HIS B CA 1
ATOM 2159 C C . HIS B 1 78 ? 27.309 22.079 10.107 1.00 11.73 78 HIS B C 1
ATOM 2160 O O . HIS B 1 78 ? 28.325 21.976 9.422 1.00 12.16 78 HIS B O 1
ATOM 2167 N N . LYS B 1 79 ? 26.217 22.709 9.703 1.00 11.18 79 LYS B N 1
ATOM 2168 C CA . LYS B 1 79 ? 26.169 23.364 8.426 1.00 11.14 79 LYS B CA 1
ATOM 2169 C C . LYS B 1 79 ? 25.386 24.649 8.509 1.00 10.25 79 LYS B C 1
ATOM 2170 O O . LYS B 1 79 ? 24.590 24.836 9.417 1.00 10.27 79 LYS B O 1
ATOM 2176 N N . ILE B 1 80 ? 25.658 25.554 7.577 1.00 9.94 80 ILE B N 1
ATOM 2177 C CA . ILE B 1 80 ? 24.939 26.819 7.512 1.00 9.16 80 ILE B CA 1
ATOM 2178 C C . ILE B 1 80 ? 23.637 26.627 6.725 1.00 9.45 80 ILE B C 1
ATOM 2179 O O . ILE B 1 80 ? 23.630 26.047 5.629 1.00 8.40 80 ILE B O 1
ATOM 2184 N N . ILE B 1 81 ? 22.541 27.100 7.307 1.00 9.31 81 ILE B N 1
ATOM 2185 C CA . ILE B 1 81 ? 21.229 26.825 6.747 1.00 9.33 81 ILE B CA 1
ATOM 2186 C C . ILE B 1 81 ? 20.427 28.104 6.509 1.00 9.29 81 ILE B C 1
ATOM 2187 O O . ILE B 1 81 ? 19.264 28.059 6.077 1.00 8.30 81 ILE B O 1
ATOM 2192 N N . GLY B 1 82 ? 21.069 29.254 6.751 1.00 9.19 82 GLY B N 1
ATOM 2193 C CA . GLY B 1 82 ? 20.387 30.524 6.612 1.00 9.76 82 GLY B CA 1
ATOM 2194 C C . GLY B 1 82 ? 21.349 31.683 6.811 1.00 10.78 82 GLY B C 1
ATOM 2195 O O . GLY B 1 82 ? 22.442 31.514 7.363 1.00 9.74 82 GLY B O 1
ATOM 2196 N N . THR B 1 83 ? 20.936 32.858 6.363 1.00 10.88 83 THR B N 1
ATOM 2197 C CA . THR B 1 83 ? 21.786 34.044 6.459 1.00 12.02 83 THR B CA 1
ATOM 2198 C C . THR B 1 83 ? 20.883 35.177 6.845 1.00 12.10 83 THR B C 1
ATOM 2199 O O . THR B 1 83 ? 19.722 35.205 6.433 1.00 12.82 83 THR B O 1
ATOM 2203 N N . VAL B 1 84 ? 21.384 36.107 7.645 1.00 11.39 84 VAL B N 1
ATOM 2204 C CA . VAL B 1 84 ? 20.648 37.348 7.882 1.00 12.19 84 VAL B CA 1
ATOM 2205 C C . VAL B 1 84 ? 21.647 38.486 7.780 1.00 11.79 84 VAL B C 1
ATOM 2206 O O . VAL B 1 84 ? 22.551 38.584 8.604 1.00 13.13 84 VAL B O 1
ATOM 2210 N N . SER B 1 85 ? 21.496 39.340 6.775 1.00 11.85 85 SER B N 1
ATOM 2211 C CA . SER B 1 85 ? 22.535 40.332 6.467 1.00 11.79 85 SER B CA 1
ATOM 2212 C C . SER B 1 85 ? 22.090 41.778 6.657 1.00 12.01 85 SER B C 1
ATOM 2213 O O . SER B 1 85 ? 21.056 42.189 6.135 1.00 11.65 85 SER B O 1
ATOM 2216 N N . TYR B 1 86 ? 22.873 42.543 7.423 1.00 11.53 86 TYR B N 1
ATOM 2217 C CA . TYR B 1 86 ? 22.574 43.958 7.628 1.00 11.90 86 TYR B CA 1
ATOM 2218 C C . TYR B 1 86 ? 23.601 44.722 6.835 1.00 11.53 86 TYR B C 1
ATOM 2219 O O . TYR B 1 86 ? 24.799 44.570 7.075 1.00 10.98 86 TYR B O 1
ATOM 2228 N N . SER B 1 87 ? 23.126 45.500 5.864 1.00 11.00 87 SER B N 1
ATOM 2229 C CA . SER B 1 87 ? 24.009 46.245 4.970 1.00 10.85 87 SER B CA 1
ATOM 2230 C C . SER B 1 87 ? 23.477 47.640 4.709 1.00 11.52 87 SER B C 1
ATOM 2231 O O . SER B 1 87 ? 22.415 47.994 5.218 1.00 10.81 87 SER B O 1
ATOM 2234 N N . ASN B 1 88 ? 24.228 48.412 3.907 1.00 11.54 88 ASN B N 1
ATOM 2235 C CA . ASN B 1 88 ? 23.914 49.808 3.601 1.00 13.59 88 ASN B CA 1
ATOM 2236 C C . ASN B 1 88 ? 23.555 50.555 4.886 1.00 13.11 88 ASN B C 1
ATOM 2237 O O . ASN B 1 88 ? 22.498 51.171 5.001 1.00 13.86 88 ASN B O 1
ATOM 2242 N N . ILE B 1 89 ? 24.430 50.441 5.877 1.00 12.74 89 ILE B N 1
ATOM 2243 C CA A ILE B 1 89 ? 24.237 51.077 7.178 0.50 12.65 89 ILE B CA 1
ATOM 2244 C CA B ILE B 1 89 ? 24.192 51.090 7.161 0.50 12.28 89 ILE B CA 1
ATOM 2245 C C . ILE B 1 89 ? 24.688 52.532 7.074 1.00 12.31 89 ILE B C 1
ATOM 2246 O O . ILE B 1 89 ? 25.803 52.797 6.615 1.00 10.42 89 ILE B O 1
ATOM 2255 N N . THR B 1 90 ? 23.830 53.459 7.488 1.00 11.81 90 THR B N 1
ATOM 2256 C CA . THR B 1 90 ? 24.192 54.868 7.509 1.00 12.44 90 THR B CA 1
ATOM 2257 C C . THR B 1 90 ? 24.016 55.311 8.952 1.00 12.27 90 THR B C 1
ATOM 2258 O O . THR B 1 90 ? 23.066 54.902 9.591 1.00 12.07 90 THR B O 1
ATOM 2262 N N . ARG B 1 91 ? 24.925 56.119 9.482 1.00 10.76 91 ARG B N 1
ATOM 2263 C CA . ARG B 1 91 ? 24.687 56.666 10.811 1.00 10.25 91 ARG B CA 1
ATOM 2264 C C . ARG B 1 91 ? 23.990 58.019 10.630 1.00 9.74 91 ARG B C 1
ATOM 2265 O O . ARG B 1 91 ? 23.036 58.109 9.855 1.00 8.89 91 ARG B O 1
ATOM 2273 N N . PHE B 1 92 ? 24.447 59.070 11.297 1.00 9.46 92 PHE B N 1
ATOM 2274 C CA . PHE B 1 92 ? 23.818 60.390 11.076 1.00 9.62 92 PHE B CA 1
ATOM 2275 C C . PHE B 1 92 ? 23.721 60.681 9.578 1.00 9.12 92 PHE B C 1
ATOM 2276 O O . PHE B 1 92 ? 24.693 60.491 8.864 1.00 8.44 92 PHE B O 1
ATOM 2284 N N . PRO B 1 93 ? 22.564 61.194 9.097 1.00 10.09 93 PRO B N 1
ATOM 2285 C CA . PRO B 1 93 ? 21.324 61.592 9.775 1.00 9.65 93 PRO B CA 1
ATOM 2286 C C . PRO B 1 93 ? 20.191 60.543 9.720 1.00 9.72 93 PRO B C 1
ATOM 2287 O O . PRO B 1 93 ? 19.058 60.865 10.093 1.00 8.81 93 PRO B O 1
ATOM 2291 N N . PHE B 1 94 ? 20.500 59.319 9.266 1.00 9.33 94 PHE B N 1
ATOM 2292 C CA . PHE B 1 94 ? 19.487 58.264 9.048 1.00 10.70 94 PHE B CA 1
ATOM 2293 C C . PHE B 1 94 ? 19.481 57.177 10.086 1.00 10.33 94 PHE B C 1
ATOM 2294 O O . PHE B 1 94 ? 18.429 56.673 10.428 1.00 10.02 94 PHE B O 1
ATOM 2302 N N . HIS B 1 95 ? 20.661 56.763 10.531 1.00 10.08 95 HIS B N 1
ATOM 2303 C CA . HIS B 1 95 ? 20.770 55.666 11.500 1.00 10.51 95 HIS B CA 1
ATOM 2304 C C . HIS B 1 95 ? 19.907 54.479 11.064 1.00 10.85 95 HIS B C 1
ATOM 2305 O O . HIS B 1 95 ? 19.032 54.013 11.812 1.00 10.02 95 HIS B O 1
ATOM 2312 N N . ALA B 1 96 ? 20.151 54.025 9.828 1.00 11.15 96 ALA B N 1
ATOM 2313 C CA . ALA B 1 96 ? 19.301 53.028 9.178 1.00 11.34 96 ALA B CA 1
ATOM 2314 C C . ALA B 1 96 ? 20.172 51.972 8.546 1.00 12.07 96 ALA B C 1
ATOM 2315 O O . ALA B 1 96 ? 21.329 52.219 8.224 1.00 11.50 96 ALA B O 1
ATOM 2317 N N . GLY B 1 97 ? 19.591 50.798 8.347 1.00 12.41 97 GLY B N 1
ATOM 2318 C CA . GLY B 1 97 ? 20.245 49.746 7.601 1.00 12.55 97 GLY B CA 1
ATOM 2319 C C . GLY B 1 97 ? 19.229 48.873 6.896 1.00 12.51 97 GLY B C 1
ATOM 2320 O O . GLY B 1 97 ? 18.030 48.872 7.229 1.00 14.00 97 GLY B O 1
ATOM 2321 N N . HIS B 1 98 ? 19.712 48.136 5.909 1.00 12.12 98 HIS B N 1
ATOM 2322 C CA . HIS B 1 98 ? 18.878 47.235 5.145 1.00 11.82 98 HIS B CA 1
ATOM 2323 C C . HIS B 1 98 ? 19.135 45.821 5.658 1.00 11.52 98 HIS B C 1
ATOM 2324 O O . HIS B 1 98 ? 20.289 45.438 5.941 1.00 10.67 98 HIS B O 1
ATOM 2331 N N . VAL B 1 99 ? 18.065 45.053 5.779 1.00 10.83 99 VAL B N 1
ATOM 2332 C CA . VAL B 1 99 ? 18.195 43.650 6.162 1.00 10.60 99 VAL B CA 1
ATOM 2333 C C . VAL B 1 99 ? 17.776 42.798 4.981 1.00 9.78 99 VAL B C 1
ATOM 2334 O O . VAL B 1 99 ? 16.744 43.079 4.348 1.00 9.95 99 VAL B O 1
ATOM 2338 N N . GLY B 1 100 ? 18.572 41.766 4.701 1.00 9.79 100 GLY B N 1
ATOM 2339 C CA . GLY B 1 100 ? 18.261 40.761 3.688 1.00 9.28 100 GLY B CA 1
ATOM 2340 C C . GLY B 1 100 ? 18.576 39.410 4.285 1.00 9.47 100 GLY B C 1
ATOM 2341 O O . GLY B 1 100 ? 19.530 39.275 5.064 1.00 10.02 100 GLY B O 1
ATOM 2342 N N . TYR B 1 101 ? 17.768 38.408 3.967 1.00 8.51 101 TYR B N 1
ATOM 2343 C CA . TYR B 1 101 ? 17.923 37.102 4.596 1.00 9.01 101 TYR B CA 1
ATOM 2344 C C . TYR B 1 101 ? 17.599 35.993 3.618 1.00 8.84 101 TYR B C 1
ATOM 2345 O O . TYR B 1 101 ? 16.921 36.222 2.621 1.00 8.17 101 TYR B O 1
ATOM 2354 N N . SER B 1 102 ? 18.064 34.783 3.918 1.00 8.84 102 SER B N 1
ATOM 2355 C CA . SER B 1 102 ? 17.764 33.638 3.097 1.00 9.70 102 SER B CA 1
ATOM 2356 C C . SER B 1 102 ? 17.688 32.423 3.991 1.00 9.46 102 SER B C 1
ATOM 2357 O O . SER B 1 102 ? 18.240 32.420 5.099 1.00 9.14 102 SER B O 1
ATOM 2360 N N . LEU B 1 103 ? 16.989 31.399 3.517 1.00 9.79 103 LEU B N 1
ATOM 2361 C CA . LEU B 1 103 ? 16.880 30.146 4.232 1.00 9.50 103 LEU B CA 1
ATOM 2362 C C . LEU B 1 103 ? 16.973 28.945 3.308 1.00 9.53 103 LEU B C 1
ATOM 2363 O O . LEU B 1 103 ? 16.493 28.976 2.176 1.00 9.22 103 LEU B O 1
ATOM 2368 N N . ASP B 1 104 ? 17.604 27.892 3.819 1.00 8.79 104 ASP B N 1
ATOM 2369 C CA . ASP B 1 104 ? 17.821 26.649 3.103 1.00 9.42 104 ASP B CA 1
ATOM 2370 C C . ASP B 1 104 ? 16.472 26.072 2.707 1.00 9.77 104 ASP B C 1
ATOM 2371 O O . ASP B 1 104 ? 15.524 26.138 3.483 1.00 10.10 104 ASP B O 1
ATOM 2376 N N . SER B 1 105 ? 16.384 25.531 1.501 1.00 10.17 105 SER B N 1
ATOM 2377 C CA . SER B 1 105 ? 15.114 25.012 0.991 1.00 10.65 105 SER B CA 1
ATOM 2378 C C . SER B 1 105 ? 14.564 23.823 1.802 1.00 10.78 105 SER B C 1
ATOM 2379 O O . SER B 1 105 ? 13.382 23.514 1.719 1.00 10.97 105 SER B O 1
ATOM 2382 N N . GLU B 1 106 ? 15.407 23.165 2.594 1.00 10.85 106 GLU B N 1
ATOM 2383 C CA . GLU B 1 106 ? 14.955 22.003 3.359 1.00 10.97 106 GLU B CA 1
ATOM 2384 C C . GLU B 1 106 ? 14.546 22.357 4.798 1.00 11.18 106 GLU B C 1
ATOM 2385 O O . GLU B 1 106 ? 14.140 21.491 5.576 1.00 10.27 106 GLU B O 1
ATOM 2391 N N . TYR B 1 107 ? 14.607 23.643 5.132 1.00 10.48 107 TYR B N 1
ATOM 2392 C CA . TYR B 1 107 ? 14.308 24.082 6.492 1.00 11.27 107 TYR B CA 1
ATOM 2393 C C . TYR B 1 107 ? 13.129 25.036 6.577 1.00 11.13 107 TYR B C 1
ATOM 2394 O O . TYR B 1 107 ? 12.996 25.765 7.565 1.00 11.29 107 TYR B O 1
ATOM 2403 N N . GLN B 1 108 ? 12.299 25.046 5.536 1.00 10.85 108 GLN B N 1
ATOM 2404 C CA . GLN B 1 108 ? 11.162 25.952 5.448 1.00 11.24 108 GLN B CA 1
ATOM 2405 C C . GLN B 1 108 ? 10.064 25.555 6.428 1.00 11.24 108 GLN B C 1
ATOM 2406 O O . GLN B 1 108 ? 9.927 24.381 6.772 1.00 10.89 108 GLN B O 1
ATOM 2412 N N . GLY B 1 109 ? 9.279 26.544 6.851 1.00 11.43 109 GLY B N 1
ATOM 2413 C CA . GLY B 1 109 ? 8.056 26.308 7.641 1.00 11.43 109 GLY B CA 1
ATOM 2414 C C . GLY B 1 109 ? 8.335 25.867 9.066 1.00 11.25 109 GLY B C 1
ATOM 2415 O O . GLY B 1 109 ? 7.537 25.169 9.672 1.00 12.17 109 GLY B O 1
ATOM 2416 N N . LYS B 1 110 ? 9.482 26.272 9.596 1.00 11.12 110 LYS B N 1
ATOM 2417 C CA . LYS B 1 110 ? 9.911 25.863 10.929 1.00 10.62 110 LYS B CA 1
ATOM 2418 C C . LYS B 1 110 ? 10.094 27.082 11.834 1.00 9.35 110 LYS B C 1
ATOM 2419 O O . LYS B 1 110 ? 10.625 26.952 12.939 1.00 9.14 110 LYS B O 1
ATOM 2425 N N . GLY B 1 111 ? 9.670 28.256 11.367 1.00 8.87 111 GLY B N 1
ATOM 2426 C CA . GLY B 1 111 ? 9.835 29.501 12.123 1.00 7.87 111 GLY B CA 1
ATOM 2427 C C . GLY B 1 111 ? 11.275 29.979 12.318 1.00 8.57 111 GLY B C 1
ATOM 2428 O O . GLY B 1 111 ? 11.528 30.874 13.129 1.00 8.62 111 GLY B O 1
ATOM 2429 N N . ILE B 1 112 ? 12.227 29.419 11.568 1.00 8.25 112 ILE B N 1
ATOM 2430 C CA . ILE B 1 112 ? 13.650 29.754 11.765 1.00 7.97 112 ILE B CA 1
ATOM 2431 C C . ILE B 1 112 ? 13.979 31.196 11.369 1.00 9.38 112 ILE B C 1
ATOM 2432 O O . ILE B 1 112 ? 14.726 31.890 12.068 1.00 8.66 112 ILE B O 1
ATOM 2445 N N . ARG B 1 114 ? 11.876 33.780 11.111 1.00 10.02 114 ARG B N 1
ATOM 2446 C CA . ARG B 1 114 ? 11.191 34.626 12.073 1.00 10.81 114 ARG B CA 1
ATOM 2447 C C . ARG B 1 114 ? 12.117 34.871 13.271 1.00 10.22 114 ARG B C 1
ATOM 2448 O O . ARG B 1 114 ? 12.391 36.021 13.623 1.00 10.08 114 ARG B O 1
ATOM 2456 N N . ARG B 1 115 ? 12.587 33.790 13.894 1.00 9.96 115 ARG B N 1
ATOM 2457 C CA . ARG B 1 115 ? 13.422 33.892 15.095 1.00 9.09 115 ARG B CA 1
ATOM 2458 C C . ARG B 1 115 ? 14.799 34.513 14.837 1.00 8.57 115 ARG B C 1
ATOM 2459 O O . ARG B 1 115 ? 15.222 35.392 15.578 1.00 7.97 115 ARG B O 1
ATOM 2467 N N . ALA B 1 116 ? 15.496 34.055 13.794 1.00 7.57 116 ALA B N 1
ATOM 2468 C CA . ALA B 1 116 ? 16.832 34.545 13.492 1.00 7.20 116 ALA B CA 1
ATOM 2469 C C . ALA B 1 116 ? 16.820 36.047 13.201 1.00 7.25 116 ALA B C 1
ATOM 2470 O O . ALA B 1 116 ? 17.720 36.770 13.618 1.00 7.15 116 ALA B O 1
ATOM 2472 N N . VAL B 1 117 ? 15.810 36.501 12.463 1.00 7.32 117 VAL B N 1
ATOM 2473 C CA . VAL B 1 117 ? 15.697 37.914 12.124 1.00 7.57 117 VAL B CA 1
ATOM 2474 C C . VAL B 1 117 ? 15.292 38.734 13.359 1.00 8.25 117 VAL B C 1
ATOM 2475 O O . VAL B 1 117 ? 15.843 39.814 13.612 1.00 8.08 117 VAL B O 1
ATOM 2479 N N . ASN B 1 118 ? 14.348 38.211 14.138 1.00 8.04 118 ASN B N 1
ATOM 2480 C CA . ASN B 1 118 ? 13.922 38.915 15.340 1.00 7.77 118 ASN B CA 1
ATOM 2481 C C . ASN B 1 118 ? 15.085 39.146 16.310 1.00 7.71 118 ASN B C 1
ATOM 2482 O O . ASN B 1 118 ? 15.271 40.257 16.796 1.00 5.90 118 ASN B O 1
ATOM 2487 N N . VAL B 1 119 ? 15.868 38.106 16.585 1.00 7.76 119 VAL B N 1
ATOM 2488 C CA . VAL B 1 119 ? 16.942 38.262 17.577 1.00 7.97 119 VAL B CA 1
ATOM 2489 C C . VAL B 1 119 ? 18.032 39.208 17.084 1.00 8.15 119 VAL B C 1
ATOM 2490 O O . VAL B 1 119 ? 18.623 39.948 17.890 1.00 8.60 119 VAL B O 1
ATOM 2494 N N . THR B 1 120 ? 18.271 39.219 15.766 1.00 7.32 120 THR B N 1
ATOM 2495 C CA . THR B 1 120 ? 19.301 40.103 15.214 1.00 7.32 120 THR B CA 1
ATOM 2496 C C . THR B 1 120 ? 18.844 41.554 15.077 1.00 7.25 120 THR B C 1
ATOM 2497 O O . THR B 1 120 ? 19.642 42.464 15.308 1.00 7.79 120 THR B O 1
ATOM 2501 N N . ILE B 1 121 ? 17.568 41.769 14.759 1.00 7.72 121 ILE B N 1
ATOM 2502 C CA . ILE B 1 121 ? 17.007 43.113 14.716 1.00 8.96 121 ILE B CA 1
ATOM 2503 C C . ILE B 1 121 ? 17.096 43.725 16.104 1.00 9.18 121 ILE B C 1
ATOM 2504 O O . ILE B 1 121 ? 17.499 44.884 16.265 1.00 9.09 121 ILE B O 1
ATOM 2509 N N . ASP B 1 122 ? 16.702 42.934 17.102 1.00 9.47 122 ASP B N 1
ATOM 2510 C CA . ASP B 1 122 ? 16.795 43.333 18.519 1.00 9.89 122 ASP B CA 1
ATOM 2511 C C . ASP B 1 122 ? 18.221 43.761 18.857 1.00 9.14 122 ASP B C 1
ATOM 2512 O O . ASP B 1 122 ? 18.432 44.796 19.501 1.00 8.51 122 ASP B O 1
ATOM 2517 N N . TRP B 1 123 ? 19.202 42.983 18.402 1.00 8.45 123 TRP B N 1
ATOM 2518 C CA . TRP B 1 123 ? 20.614 43.333 18.662 1.00 8.44 123 TRP B CA 1
ATOM 2519 C C . TRP B 1 123 ? 21.043 44.598 17.891 1.00 8.09 123 TRP B C 1
ATOM 2520 O O . TRP B 1 123 ? 21.755 45.449 18.436 1.00 6.90 123 TRP B O 1
ATOM 2539 N N . PHE B 1 125 ? 19.182 47.057 17.009 1.00 8.92 125 PHE B N 1
ATOM 2540 C CA . PHE B 1 125 ? 18.581 48.156 17.751 1.00 9.68 125 PHE B CA 1
ATOM 2541 C C . PHE B 1 125 ? 19.345 48.443 19.066 1.00 9.98 125 PHE B C 1
ATOM 2542 O O . PHE B 1 125 ? 19.765 49.566 19.306 1.00 9.85 125 PHE B O 1
ATOM 2550 N N . LYS B 1 126 ? 19.553 47.424 19.895 1.00 10.24 126 LYS B N 1
ATOM 2551 C CA . LYS B 1 126 ? 20.074 47.661 21.247 1.00 11.41 126 LYS B CA 1
ATOM 2552 C C . LYS B 1 126 ? 21.588 47.817 21.293 1.00 11.23 126 LYS B C 1
ATOM 2553 O O . LYS B 1 126 ? 22.099 48.716 21.963 1.00 11.32 126 LYS B O 1
ATOM 2559 N N . ALA B 1 127 ? 22.313 46.936 20.612 1.00 10.36 127 ALA B N 1
ATOM 2560 C CA . ALA B 1 127 ? 23.782 46.988 20.657 1.00 10.31 127 ALA B CA 1
ATOM 2561 C C . ALA B 1 127 ? 24.359 47.956 19.619 1.00 10.32 127 ALA B C 1
ATOM 2562 O O . ALA B 1 127 ? 25.398 48.560 19.854 1.00 10.33 127 ALA B O 1
ATOM 2564 N N . GLN B 1 128 ? 23.696 48.092 18.473 1.00 10.01 128 GLN B N 1
ATOM 2565 C CA . GLN B 1 128 ? 24.215 48.967 17.412 1.00 9.54 128 GLN B CA 1
ATOM 2566 C C . GLN B 1 128 ? 23.497 50.313 17.304 1.00 9.27 128 GLN B C 1
ATOM 2567 O O . GLN B 1 128 ? 23.902 51.158 16.502 1.00 9.78 128 GLN B O 1
ATOM 2573 N N . ASN B 1 129 ? 22.425 50.500 18.083 1.00 8.61 129 ASN B N 1
ATOM 2574 C CA . ASN B 1 129 ? 21.727 51.799 18.158 1.00 8.75 129 ASN B CA 1
ATOM 2575 C C . ASN B 1 129 ? 21.207 52.278 16.797 1.00 9.08 129 ASN B C 1
ATOM 2576 O O . ASN B 1 129 ? 21.202 53.481 16.501 1.00 8.80 129 ASN B O 1
ATOM 2581 N N . LEU B 1 130 ? 20.765 51.344 15.957 1.00 9.13 130 LEU B N 1
ATOM 2582 C CA . LEU B 1 130 ? 20.038 51.761 14.753 1.00 9.88 130 LEU B CA 1
ATOM 2583 C C . LEU B 1 130 ? 18.664 52.327 15.103 1.00 10.05 130 LEU B C 1
ATOM 2584 O O . LEU B 1 130 ? 18.011 51.883 16.063 1.00 10.05 130 LEU B O 1
ATOM 2589 N N . HIS B 1 131 ? 18.237 53.325 14.341 1.00 9.36 131 HIS B N 1
ATOM 2590 C CA . HIS B 1 131 ? 16.878 53.841 14.453 1.00 9.82 131 HIS B CA 1
ATOM 2591 C C . HIS B 1 131 ? 15.869 53.079 13.574 1.00 9.68 131 HIS B C 1
ATOM 2592 O O . HIS B 1 131 ? 14.674 52.991 13.905 1.00 9.60 131 HIS B O 1
ATOM 2599 N N . ARG B 1 132 ? 16.342 52.563 12.439 1.00 9.79 132 ARG B N 1
ATOM 2600 C CA A ARG B 1 132 ? 15.437 52.036 11.407 0.50 9.56 132 ARG B CA 1
ATOM 2601 C CA B ARG B 1 132 ? 15.447 52.050 11.396 0.50 9.71 132 ARG B CA 1
ATOM 2602 C C . ARG B 1 132 ? 16.068 50.849 10.678 1.00 9.53 132 ARG B C 1
ATOM 2603 O O . ARG B 1 132 ? 17.229 50.892 10.286 1.00 9.78 132 ARG B O 1
ATOM 2618 N N . ILE B 1 133 ? 15.298 49.782 10.511 1.00 10.20 133 ILE B N 1
ATOM 2619 C CA . ILE B 1 133 ? 15.721 48.652 9.668 1.00 9.61 133 ILE B CA 1
ATOM 2620 C C . ILE B 1 133 ? 14.693 48.594 8.514 1.00 10.28 133 ILE B C 1
ATOM 2621 O O . ILE B 1 133 ? 13.478 48.597 8.754 1.00 10.36 133 ILE B O 1
ATOM 2639 N N . ALA B 1 135 ? 13.331 46.664 4.920 1.00 9.56 135 ALA B N 1
ATOM 2640 C CA . ALA B 1 135 ? 13.327 45.421 4.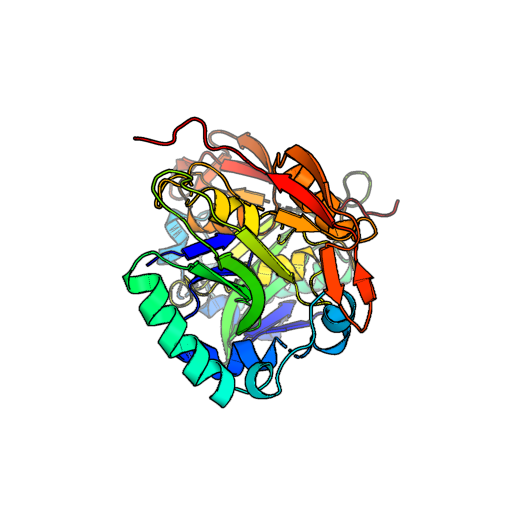148 1.00 10.87 135 ALA B CA 1
ATOM 2641 C C . ALA B 1 135 ? 12.404 45.629 2.958 1.00 11.41 135 ALA B C 1
ATOM 2642 O O . ALA B 1 135 ? 11.500 46.487 3.007 1.00 12.35 135 ALA B O 1
ATOM 2644 N N . ALA B 1 136 ? 12.674 44.895 1.885 1.00 11.11 136 ALA B N 1
ATOM 2645 C CA . ALA B 1 136 ? 11.940 45.018 0.644 1.00 11.10 136 ALA B CA 1
ATOM 2646 C C . ALA B 1 136 ? 11.758 43.626 0.093 1.00 11.40 136 ALA B C 1
ATOM 2647 O O . ALA B 1 136 ? 12.698 42.840 0.079 1.00 12.11 136 ALA B O 1
ATOM 2649 N N . TYR B 1 137 ? 10.561 43.308 -0.370 1.00 11.10 137 TYR B N 1
ATOM 2650 C CA . TYR B 1 137 ? 10.334 41.960 -0.877 1.00 11.39 137 TYR B CA 1
ATOM 2651 C C . TYR B 1 137 ? 9.444 41.998 -2.105 1.00 11.13 137 TYR B C 1
ATOM 2652 O O . TYR B 1 137 ? 8.622 42.898 -2.222 1.00 11.38 137 TYR B O 1
ATOM 2661 N N . ILE B 1 138 ? 9.617 41.034 -3.009 1.00 10.69 138 ILE B N 1
ATOM 2662 C CA . ILE B 1 138 ? 8.748 40.925 -4.168 1.00 10.81 138 ILE B CA 1
ATOM 2663 C C . ILE B 1 138 ? 7.376 40.475 -3.652 1.00 11.16 138 ILE B C 1
ATOM 2664 O O . ILE B 1 138 ? 7.304 39.561 -2.814 1.00 10.47 138 ILE B O 1
ATOM 2669 N N . PRO B 1 139 ? 6.292 41.146 -4.110 1.00 11.77 139 PRO B N 1
ATOM 2670 C CA . PRO B 1 139 ? 4.952 40.917 -3.564 1.00 11.75 139 PRO B CA 1
ATOM 2671 C C . PRO B 1 139 ? 4.519 39.458 -3.539 1.00 11.83 139 PRO B C 1
ATOM 2672 O O . PRO B 1 139 ? 3.883 39.045 -2.573 1.00 12.50 139 PRO B O 1
ATOM 2676 N N . ARG B 1 140 ? 4.877 38.674 -4.557 1.00 11.45 140 ARG B N 1
ATOM 2677 C CA . ARG B 1 140 ? 4.473 37.264 -4.579 1.00 11.69 140 ARG B CA 1
ATOM 2678 C C . ARG B 1 140 ? 5.306 36.379 -3.629 1.00 11.36 140 ARG B C 1
ATOM 2679 O O . ARG B 1 140 ? 5.035 35.195 -3.491 1.00 10.75 140 ARG B O 1
ATOM 2687 N N . ASN B 1 141 ? 6.310 36.962 -2.970 1.00 11.09 141 ASN B N 1
ATOM 2688 C CA . ASN B 1 141 ? 7.097 36.252 -1.958 1.00 11.20 141 ASN B CA 1
ATOM 2689 C C . ASN B 1 141 ? 6.338 36.281 -0.631 1.00 11.58 141 ASN B C 1
ATOM 2690 O O . ASN B 1 141 ? 6.643 37.082 0.255 1.00 11.50 141 ASN B O 1
ATOM 2695 N N . GLU B 1 142 ? 5.342 35.409 -0.521 1.00 12.48 142 GLU B N 1
ATOM 2696 C CA . GLU B 1 142 ? 4.441 35.344 0.633 1.00 13.58 142 GLU B CA 1
ATOM 2697 C C . GLU B 1 142 ? 5.135 35.000 1.938 1.00 13.17 142 GLU B C 1
ATOM 2698 O O . GLU B 1 142 ? 4.830 35.593 2.976 1.00 13.11 142 GLU B O 1
ATOM 2704 N N . LYS B 1 143 ? 6.049 34.033 1.876 1.00 12.87 143 LYS B N 1
ATOM 2705 C CA . LYS B 1 143 ? 6.860 33.656 3.024 1.00 13.02 143 LYS B CA 1
ATOM 2706 C C . LYS B 1 143 ? 7.577 34.865 3.588 1.00 12.94 143 LYS B C 1
ATOM 2707 O O . LYS B 1 143 ? 7.580 35.086 4.798 1.00 13.35 143 LYS B O 1
ATOM 2713 N N . SER B 1 144 ? 8.178 35.662 2.715 1.00 12.59 144 SER B N 1
ATOM 2714 C CA . SER B 1 144 ? 8.892 36.832 3.197 1.00 12.61 144 SER B CA 1
ATOM 2715 C C . SER B 1 144 ? 7.944 37.855 3.816 1.00 12.74 144 SER B C 1
ATOM 2716 O O . SER B 1 144 ? 8.214 38.366 4.915 1.00 12.78 144 SER B O 1
ATOM 2719 N N . ALA B 1 145 ? 6.819 38.108 3.145 1.00 12.90 145 ALA B N 1
ATOM 2720 C CA . ALA B 1 145 ? 5.783 39.007 3.660 1.00 13.11 145 ALA B CA 1
ATOM 2721 C C . ALA B 1 145 ? 5.313 38.625 5.071 1.00 13.27 145 ALA B C 1
ATOM 2722 O O . ALA B 1 145 ? 5.179 39.497 5.939 1.00 13.94 145 ALA B O 1
ATOM 2724 N N . LYS B 1 146 ? 5.074 37.331 5.289 1.00 13.09 146 LYS B N 1
ATOM 2725 C CA . LYS B 1 146 ? 4.584 36.816 6.569 1.00 12.84 146 LYS B CA 1
ATOM 2726 C C . LYS B 1 146 ? 5.607 37.006 7.682 1.00 12.88 146 LYS B C 1
ATOM 2727 O O . LYS B 1 146 ? 5.266 37.472 8.768 1.00 13.12 146 LYS B O 1
ATOM 2733 N N . VAL B 1 147 ? 6.859 36.647 7.408 1.00 12.66 147 VAL B N 1
ATOM 2734 C CA . VAL B 1 147 ? 7.958 36.860 8.352 1.00 12.84 147 VAL B CA 1
ATOM 2735 C C . VAL B 1 147 ? 8.011 38.324 8.815 1.00 12.89 147 VAL B C 1
ATOM 2736 O O . VAL B 1 147 ? 8.001 38.608 10.016 1.00 12.23 147 VAL B O 1
ATOM 2740 N N . LEU B 1 148 ? 8.063 39.243 7.854 1.00 12.38 148 LEU B N 1
ATOM 2741 C CA . LEU B 1 148 ? 8.128 40.686 8.155 1.00 12.32 148 LEU B CA 1
ATOM 2742 C C . LEU B 1 148 ? 6.904 41.226 8.934 1.00 12.04 148 LEU B C 1
ATOM 2743 O O . LEU B 1 148 ? 7.051 41.978 9.897 1.00 11.76 148 LEU B O 1
ATOM 2748 N N . ALA B 1 149 ? 5.707 40.819 8.525 1.00 12.15 149 ALA B N 1
ATOM 2749 C CA . ALA B 1 149 ? 4.489 41.156 9.262 1.00 12.53 149 ALA B CA 1
ATOM 2750 C C . ALA B 1 149 ? 4.544 40.643 10.707 1.00 12.73 149 ALA B C 1
ATOM 2751 O O . ALA B 1 149 ? 4.271 41.403 11.639 1.00 13.22 149 ALA B O 1
ATOM 2753 N N . ALA B 1 150 ? 4.920 39.371 10.884 1.00 12.25 150 ALA B N 1
ATOM 2754 C CA . ALA B 1 150 ? 5.034 38.760 12.206 1.00 12.21 150 ALA B CA 1
ATOM 2755 C C . ALA B 1 150 ? 5.998 39.506 13.131 1.00 12.30 150 ALA B C 1
ATOM 2756 O O . ALA B 1 150 ? 5.823 39.497 14.345 1.00 11.67 150 ALA B O 1
ATOM 2758 N N . LEU B 1 151 ? 6.996 40.156 12.544 1.00 12.05 151 LEU B N 1
ATOM 2759 C CA . LEU B 1 151 ? 8.017 40.882 13.313 1.00 12.86 151 LEU B CA 1
ATOM 2760 C C . LEU B 1 151 ? 7.690 42.362 13.529 1.00 12.56 151 LEU B C 1
ATOM 2761 O O . LEU B 1 151 ? 8.519 43.111 14.040 1.00 12.67 151 LEU B O 1
ATOM 2766 N N . GLY B 1 152 ? 6.478 42.768 13.151 1.00 13.01 152 GLY B N 1
ATOM 2767 C CA . GLY B 1 152 ? 6.028 44.153 13.298 1.00 12.77 152 GLY B CA 1
ATOM 2768 C C . GLY B 1 152 ? 6.650 45.159 12.330 1.00 12.85 152 GLY B C 1
ATOM 2769 O O . GLY B 1 152 ? 6.667 46.356 12.621 1.00 13.18 152 GLY B O 1
ATOM 2770 N N . PHE B 1 153 ? 7.165 44.699 11.184 1.00 11.89 153 PHE B N 1
ATOM 2771 C CA . PHE B 1 153 ? 7.580 45.626 10.124 1.00 11.37 153 PHE B CA 1
ATOM 2772 C C . PHE B 1 153 ? 6.330 46.243 9.514 1.00 11.13 153 PHE B C 1
ATOM 2773 O O . PHE B 1 153 ? 5.347 45.545 9.257 1.00 11.40 153 PHE B O 1
ATOM 2781 N N . VAL B 1 154 ? 6.370 47.545 9.279 1.00 10.18 154 VAL B N 1
ATOM 2782 C CA . VAL B 1 154 ? 5.214 48.273 8.778 1.00 10.36 154 VAL B CA 1
ATOM 2783 C C . VAL B 1 154 ? 5.438 48.600 7.310 1.00 10.18 154 VAL B C 1
ATOM 2784 O O . VAL B 1 154 ? 6.486 49.151 6.929 1.00 9.05 154 VAL B O 1
ATOM 2788 N N . LYS B 1 155 ? 4.460 48.235 6.488 1.00 9.78 155 LYS B N 1
ATOM 2789 C CA . LYS B 1 155 ? 4.533 48.509 5.059 1.00 10.23 155 LYS B CA 1
ATOM 2790 C C . LYS B 1 155 ? 4.537 50.023 4.833 1.00 10.19 155 LYS B C 1
ATOM 2791 O O . LYS B 1 155 ? 3.715 50.741 5.400 1.00 10.18 155 LYS B O 1
ATOM 2793 N N . GLU B 1 156 ? 5.491 50.492 4.036 1.00 10.04 156 GLU B N 1
ATOM 2794 C CA . GLU B 1 156 ? 5.637 51.911 3.731 1.00 10.79 156 GLU B CA 1
ATOM 2795 C C . GLU B 1 156 ? 5.175 52.288 2.331 1.00 10.74 156 GLU B C 1
ATOM 2796 O O . GLU B 1 156 ? 4.816 53.430 2.063 1.00 10.15 156 GLU B O 1
ATOM 2802 N N . GLY B 1 157 ? 5.212 51.318 1.433 1.00 11.25 157 GLY B N 1
ATOM 2803 C CA . GLY B 1 157 ? 4.642 51.511 0.111 1.00 10.72 157 GLY B CA 1
ATOM 2804 C C . GLY B 1 157 ? 5.241 50.473 -0.793 1.00 10.81 157 GLY B C 1
ATOM 2805 O O . GLY B 1 157 ? 5.585 49.377 -0.349 1.00 10.34 157 GLY B O 1
ATOM 2806 N N . GLU B 1 158 ? 5.380 50.839 -2.060 1.00 10.62 158 GLU B N 1
ATOM 2807 C CA . GLU B 1 158 ? 5.787 49.898 -3.073 1.00 11.73 158 GLU B CA 1
ATOM 2808 C C . GLU B 1 158 ? 6.573 50.619 -4.136 1.00 11.43 158 GLU B C 1
ATOM 2809 O O . GLU B 1 158 ? 6.158 51.671 -4.622 1.00 11.29 158 GLU B O 1
ATOM 2815 N N . ALA B 1 159 ? 7.711 50.047 -4.486 1.00 11.80 159 ALA B N 1
ATOM 2816 C CA . ALA B 1 159 ? 8.531 50.588 -5.565 1.00 12.15 159 ALA B CA 1
ATOM 2817 C C . ALA B 1 159 ? 8.376 49.669 -6.767 1.00 12.50 159 ALA B C 1
ATOM 2818 O O . ALA B 1 159 ? 8.747 48.497 -6.708 1.00 13.06 159 ALA B O 1
ATOM 2820 N N . LYS B 1 160 ? 7.768 50.178 -7.845 1.00 12.46 160 LYS B N 1
ATOM 2821 C CA . LYS B 1 160 ? 7.606 49.385 -9.047 1.00 11.98 160 LYS B CA 1
ATOM 2822 C C . LYS B 1 160 ? 8.954 49.237 -9.720 1.00 11.54 160 LYS B C 1
ATOM 2823 O O . LYS B 1 160 ? 9.770 50.148 -9.659 1.00 11.07 160 LYS B O 1
ATOM 2829 N N . LYS B 1 161 ? 9.173 48.095 -10.373 1.00 11.32 161 LYS B N 1
ATOM 2830 C CA . LYS B 1 161 ? 10.358 47.915 -11.206 1.00 11.76 161 LYS B CA 1
ATOM 2831 C C . LYS B 1 161 ? 11.632 48.297 -10.458 1.00 11.39 161 LYS B C 1
ATOM 2832 O O . LYS B 1 161 ? 12.440 49.057 -10.957 1.00 10.66 161 LYS B O 1
ATOM 2838 N N . TYR B 1 162 ? 11.794 47.755 -9.256 1.00 11.17 162 TYR B N 1
ATOM 2839 C CA . TYR B 1 162 ? 12.776 48.274 -8.287 1.00 12.03 162 TYR B CA 1
ATOM 2840 C C . TYR B 1 162 ? 14.182 47.698 -8.504 1.00 11.65 162 TYR B C 1
ATOM 2841 O O . TYR B 1 162 ? 15.155 48.429 -8.565 1.00 12.10 162 TYR B O 1
ATOM 2850 N N . LEU B 1 163 ? 14.260 46.383 -8.637 1.00 12.04 163 LEU B N 1
ATOM 2851 C CA . LEU B 1 163 ? 15.539 45.656 -8.666 1.00 12.75 163 LEU B CA 1
ATOM 2852 C C . LEU B 1 163 ? 15.516 44.726 -9.884 1.00 12.17 163 LEU B C 1
ATOM 2853 O O . LEU B 1 163 ? 14.485 44.129 -10.168 1.00 12.11 163 LEU B O 1
ATOM 2858 N N . TYR B 1 164 ? 16.644 44.606 -10.588 1.00 11.84 164 TYR B N 1
ATOM 2859 C CA . TYR B 1 164 ? 16.749 43.734 -11.760 1.00 11.77 164 TYR B CA 1
ATOM 2860 C C . TYR B 1 164 ? 17.086 42.314 -11.344 1.00 11.64 164 TYR B C 1
ATOM 2861 O O . TYR B 1 164 ? 18.176 42.044 -10.851 1.00 11.68 164 TYR B O 1
ATOM 2870 N N . ILE B 1 165 ? 16.153 41.401 -11.582 1.00 11.45 165 ILE B N 1
ATOM 2871 C CA . ILE B 1 165 ? 16.293 40.028 -11.147 1.00 11.78 165 ILE B CA 1
ATOM 2872 C C . ILE B 1 165 ? 15.914 39.091 -12.292 1.00 11.78 165 ILE B C 1
ATOM 2873 O O . ILE B 1 165 ? 14.804 39.192 -12.834 1.00 11.43 165 ILE B O 1
ATOM 2878 N N . ASN B 1 166 ? 16.824 38.182 -12.651 1.00 11.97 166 ASN B N 1
ATOM 2879 C CA . ASN B 1 166 ? 16.524 37.134 -13.643 1.00 12.72 166 ASN B CA 1
ATOM 2880 C C . ASN B 1 166 ? 16.002 37.759 -14.943 1.00 12.65 166 ASN B C 1
ATOM 2881 O O . ASN B 1 166 ? 15.059 37.249 -15.575 1.00 12.36 166 ASN B O 1
ATOM 2886 N N . GLY B 1 167 ? 16.606 38.885 -15.311 1.00 12.49 167 GLY B N 1
ATOM 2887 C CA . GLY B 1 167 ? 16.309 39.550 -16.582 1.00 12.85 167 GLY B CA 1
ATOM 2888 C C . GLY B 1 167 ? 15.063 40.426 -16.621 1.00 12.66 167 GLY B C 1
ATOM 2889 O O . GLY B 1 167 ? 14.554 40.720 -17.700 1.00 12.70 167 GLY B O 1
ATOM 2890 N N . ALA B 1 168 ? 14.556 40.838 -15.456 1.00 11.67 168 ALA B N 1
ATOM 2891 C CA . ALA B 1 168 ? 13.369 41.689 -15.417 1.00 11.20 168 ALA B CA 1
ATOM 2892 C C . ALA B 1 168 ? 13.384 42.553 -14.160 1.00 11.07 168 ALA B C 1
ATOM 2893 O O . ALA B 1 168 ? 13.905 42.133 -13.117 1.00 10.45 168 ALA B O 1
ATOM 2895 N N . TRP B 1 169 ? 12.818 43.757 -14.267 1.00 10.51 169 TRP B N 1
ATOM 2896 C CA . TRP B 1 169 ? 12.673 44.643 -13.107 1.00 10.34 169 TRP B CA 1
ATOM 2897 C C . TRP B 1 169 ? 11.518 44.123 -12.252 1.00 11.14 169 TRP B C 1
ATOM 2898 O O . TRP B 1 169 ? 10.425 43.876 -12.761 1.00 10.21 169 TRP B O 1
ATOM 2909 N N . GLU B 1 170 ? 11.760 43.928 -10.963 1.00 11.07 170 GLU B N 1
ATOM 2910 C CA . GLU B 1 170 ? 10.709 43.426 -10.100 1.00 11.46 170 GLU B CA 1
ATOM 2911 C C . GLU B 1 170 ? 10.230 44.507 -9.156 1.00 11.46 170 GLU B C 1
ATOM 2912 O O . GLU B 1 170 ? 11.056 45.204 -8.574 1.00 12.00 170 GLU B O 1
ATOM 2918 N N . ASP B 1 171 ? 8.911 44.685 -9.066 1.00 11.43 171 ASP B N 1
ATOM 2919 C CA . ASP B 1 171 ? 8.295 45.513 -8.015 1.00 12.33 171 ASP B CA 1
ATOM 2920 C C . ASP B 1 171 ? 8.702 44.978 -6.637 1.00 12.09 171 ASP B C 1
ATOM 2921 O O . ASP B 1 171 ? 8.778 43.759 -6.450 1.00 11.62 171 ASP B O 1
ATOM 2926 N N . HIS B 1 172 ? 8.927 45.874 -5.674 1.00 12.36 172 HIS B N 1
ATOM 2927 C CA . HIS B 1 172 ? 9.122 45.453 -4.276 1.00 12.69 172 HIS B CA 1
ATOM 2928 C C . HIS B 1 172 ? 8.254 46.246 -3.305 1.00 12.70 172 HIS B C 1
ATOM 2929 O O . HIS B 1 172 ? 8.140 47.460 -3.433 1.00 12.59 172 HIS B O 1
ATOM 2936 N N . ILE B 1 173 ? 7.665 45.555 -2.335 1.00 11.94 173 ILE B N 1
ATOM 2937 C CA . ILE B 1 173 ? 7.041 46.229 -1.190 1.00 12.14 173 ILE B CA 1
ATOM 2938 C C . ILE B 1 173 ? 8.145 46.728 -0.265 1.00 11.50 173 ILE B C 1
ATOM 2939 O O . ILE B 1 173 ? 9.082 45.974 0.034 1.00 11.57 173 ILE B O 1
ATOM 2944 N N . LEU B 1 174 ? 8.042 47.989 0.174 1.00 11.48 174 LEU B N 1
ATOM 2945 C CA . LEU B 1 174 ? 9.007 48.589 1.107 1.00 12.01 174 LEU B CA 1
ATOM 2946 C C . LEU B 1 174 ? 8.399 48.536 2.507 1.00 12.10 174 LEU B C 1
ATOM 2947 O O . LEU B 1 174 ? 7.228 48.904 2.705 1.00 11.03 174 LEU B O 1
ATOM 2952 N N . THR B 1 175 ? 9.175 48.054 3.470 1.00 11.80 175 THR B N 1
ATOM 2953 C CA . THR B 1 175 ? 8.674 47.937 4.825 1.00 12.97 175 THR B CA 1
ATOM 2954 C C . THR B 1 175 ? 9.780 48.355 5.767 1.00 12.16 175 THR B C 1
ATOM 2955 O O . THR B 1 175 ? 10.963 48.320 5.394 1.00 13.42 175 THR B O 1
ATOM 2959 N N . SER B 1 176 ? 9.425 48.776 6.978 1.00 11.42 176 SER B N 1
ATOM 2960 C CA . SER B 1 176 ? 10.456 49.096 7.946 1.00 11.91 176 SER B CA 1
ATOM 2961 C C . SER B 1 176 ? 10.018 48.906 9.391 1.00 11.42 176 SER B C 1
ATOM 2962 O O . SER B 1 176 ? 8.820 48.796 9.695 1.00 10.44 176 SER B O 1
ATOM 2965 N N . LYS B 1 177 ? 11.007 48.816 10.273 1.00 11.28 177 LYS B N 1
ATOM 2966 C CA . LYS B 1 177 ? 10.760 48.728 11.696 1.00 11.75 177 LYS B CA 1
ATOM 2967 C C . LYS B 1 177 ? 11.571 49.842 12.340 1.00 12.34 177 LYS B C 1
ATOM 2968 O O . LYS B 1 177 ? 12.758 50.030 12.008 1.00 11.15 177 LYS B O 1
ATOM 2974 N N . ILE B 1 178 ? 10.913 50.580 13.235 1.00 12.59 178 ILE B N 1
ATOM 2975 C CA . ILE B 1 178 ? 11.499 51.750 13.878 1.00 13.38 178 ILE B CA 1
ATOM 2976 C C . ILE B 1 178 ? 11.836 51.476 15.334 1.00 12.85 178 ILE B C 1
ATOM 2977 O O . ILE B 1 178 ? 11.021 50.942 16.072 1.00 11.99 178 ILE B O 1
ATOM 2982 N N . ASN B 1 179 ? 13.034 51.881 15.745 1.00 13.26 179 ASN B N 1
ATOM 2983 C CA . ASN B 1 179 ? 13.457 51.741 17.135 1.00 13.25 179 ASN B CA 1
ATOM 2984 C C . ASN B 1 179 ? 13.121 53.005 17.937 1.00 12.58 179 ASN B C 1
ATOM 2985 O O . ASN B 1 179 ? 13.836 53.996 17.832 1.00 11.81 179 ASN B O 1
ATOM 2990 N N . ASP B 1 180 ? 12.049 52.948 18.731 1.00 12.62 180 ASP B N 1
ATOM 2991 C CA . ASP B 1 180 ? 11.647 54.043 19.634 1.00 13.43 180 ASP B CA 1
ATOM 2992 C C . ASP B 1 180 ? 12.727 54.428 20.674 1.00 13.22 180 ASP B C 1
ATOM 2993 O O . ASP B 1 180 ? 12.729 55.550 21.194 1.00 12.04 180 ASP B O 1
ATOM 2998 N N . ASP B 1 181 ? 13.587 53.473 21.019 1.00 12.48 181 ASP B N 1
ATOM 2999 C CA . ASP B 1 181 ? 14.559 53.668 22.086 1.00 12.39 181 ASP B CA 1
ATOM 3000 C C . ASP B 1 181 ? 15.906 54.141 21.560 1.00 12.29 181 ASP B C 1
ATOM 3001 O O . ASP B 1 181 ? 16.859 54.205 22.321 1.00 13.14 181 ASP B O 1
ATOM 3006 N N . TRP B 1 182 ? 15.995 54.421 20.262 1.00 11.08 182 TRP B N 1
ATOM 3007 C CA . TRP B 1 182 ? 17.200 55.009 19.674 1.00 11.84 182 TRP B CA 1
ATOM 3008 C C . TRP B 1 182 ? 17.752 56.173 20.532 1.00 11.59 182 TRP B C 1
ATOM 3009 O O . TRP B 1 182 ? 16.991 57.019 21.012 1.00 10.71 182 TRP B O 1
ATOM 3020 N N . LYS B 1 183 ? 19.068 56.215 20.700 1.00 11.11 183 LYS B N 1
ATOM 3021 C CA . LYS B 1 183 ? 19.674 57.280 21.475 1.00 11.43 183 LYS B CA 1
ATOM 3022 C C . LYS B 1 183 ? 20.457 58.236 20.555 1.00 11.36 183 LYS B C 1
ATOM 3023 O O . LYS B 1 183 ? 21.361 57.816 19.846 1.00 11.53 183 LYS B O 1
ATOM 3025 N N . PRO B 1 184 ? 20.118 59.525 20.571 1.00 11.53 184 PRO B N 1
ATOM 3026 C CA . PRO B 1 184 ? 20.952 60.499 19.839 1.00 11.89 184 PRO B CA 1
ATOM 3027 C C . PRO B 1 184 ? 22.404 60.583 20.375 1.00 12.13 184 PRO B C 1
ATOM 3028 O O . PRO B 1 184 ? 23.305 60.856 19.555 1.00 11.75 184 PRO B O 1
#

Solvent-accessible surface area: 19695 Å² total

InterPro domains:
  IPR000182 GNAT domain [PF13302] (13-154)
  IPR000182 GNAT domain [PS51186] (21-175)
  IPR016181 Acyl-CoA N-acyltransferase [SSF55729] (6-178)
  IPR051531 N-acetyltransferase [PTHR43792] (6-182)

B-factor: mean 11.87, std 2.98, range [2.0, 30.15]

Organism: Aliivibrio fischeri (strain ATCC 700601 / ES114) (NCBI:txid312309)

Secondary structure (DSSP, 8-state):
--EEEETTEEEEE--GGGHHHHHHH---HHHHTTTS----GGGGSHHHHHHHHHHHHHHHHTTS-EEEEEEETTTTEEEEEEEEEEEE-TTT-EEEEEEEE-GGGTTS---HHHHHHHH---SS--SB--EE-TT-HHHHHHHHHTT-EEEEEEEEEEEETTEEEEEEEEE-B-TT---/--EEEETTEEEEE--GGGHHHHHHH---HHHHGGGSPPPPGGGGSHHHHHHHHHHHHHHHHTT--EEEEEEETTTTEEEEEEEEEEEE-TTT-EEEEEEEE-TTSTTS---HHHHHHHH--TTT--SB--EE-TT-HHHHHHHHHTT-EEEEEEEEEEEETTEEEEEEEEE-B-TT---

CATH classification: 3.40.630.30

Nearest PDB structures (foldseek):
  3igr-assembly1_A  TM=1.006E+00  e=1.712E-39  Aliivibrio fischeri ES114
  1s7l-assembly1_A  TM=8.983E-01  e=4.456E-13  Salmonella enterica subsp. enterica serovar Typhimurium str. LT2
  3r96-assembly1_A  TM=8.765E-01  e=5.063E-12  Escherichia coli
  3tth-assembly14_I  TM=7.812E-01  e=7.431E-11  Coxiella burnetii
  6erd-assembly1_A  TM=6.767E-01  e=1.502E-09  Bacillus cereus ATCC 14579

Foldseek 3Di:
DDWDDDDQKIKDFDALVCLAQQLCQVLCVPVCQQFDADDDPLSNHSVSVNVVRVVVVVCVVVVQWTKIFMARNVVRHTFKIWIWHPADVPPQLETEIDMDGHPVPPDPCCLVNNLVVVVVVVVSLRFKYYKGFVVPVSVVVSCVVNPWAFPAKDFQPDQGNHGRGIITDTMDGSPPRDD/DDWDDDDQKIKDFDALVCLVQQLVQVLCVPVCQQWDADDDPLNNHSVSSNVVRVVVVVCVVVVQWTKMFMARNVVRGTFKIWIWHPADVPPQLETEIDMDGHPVCPPVCCLVSNLVVVVVVVVSLRFKYYKGFVVPVSVVVSCVSSVWAFDAKDALPDQGPHGRGIITDTMDGSPPRDD

Radius of gyration: 25.13 Å; Cα contacts (8 Å, |Δi|>4): 611; chains: 2; bounding box: 47×71×69 Å